Protein 1Z3X (pdb70)

Secondary structure (DSSP, 8-state):
------TTHHHHHHHHHS-HHHHHH---GGGSHHHHHHHHHHHHHHHTT-SSPPPHHHHHHHHHHHHT---HHHHHHHHHH-TT-SS----SS----HHHHHHHHTT-HHHHHHHHHHHHHHHH-HHHHHHTS--HHHHHTS-HHHHHHHHHHHHHTTTT--SHHHHHHHHHHTTT-HHHHHHHTT--BTTBPPPTTTTS--STTSPTT--S----TT-SHHHHHHHT-GGGG-

Structure (mmCIF, N/CA/C/O backbone):
data_1Z3X
#
_entry.id   1Z3X
#
_cell.length_a   58.295
_cell.length_b   40.672
_cell.length_c   62.372
_cell.angle_alpha   90.00
_cell.angle_beta   115.40
_cell.angle_gamma   90.00
#
_symmetry.space_group_name_H-M   'P 1 21 1'
#
loop_
_entity.id
_entity.type
_entity.pdbx_description
1 polymer 'putative cytidylyltransferase'
2 water water
#
loop_
_atom_site.group_PDB
_atom_site.id
_atom_site.type_symbol
_atom_site.label_atom_id
_atom_site.label_alt_id
_atom_site.label_comp_id
_atom_site.label_asym_id
_atom_site.label_entity_id
_atom_site.label_seq_id
_atom_site.pdbx_PDB_ins_code
_atom_site.Cartn_x
_atom_site.Cartn_y
_atom_site.Cartn_z
_atom_site.occupancy
_atom_site.B_iso_or_equiv
_atom_site.auth_seq_id
_atom_site.auth_comp_id
_atom_site.auth_asym_id
_atom_site.auth_atom_id
_atom_site.pdbx_PDB_model_num
ATOM 1 N N . PRO A 1 1 ? 0.520 17.993 68.888 1.00 43.92 -2 PRO A N 1
ATOM 2 C CA . PRO A 1 1 ? 1.735 18.438 68.205 1.00 43.97 -2 PRO A CA 1
ATOM 3 C C . PRO A 1 1 ? 1.785 17.989 66.748 1.00 43.97 -2 PRO A C 1
ATOM 4 O O . PRO A 1 1 ? 1.561 16.817 66.443 1.00 43.69 -2 PRO A O 1
ATOM 8 N N . GLU A 1 2 ? 2.085 18.933 65.866 1.00 44.09 -1 GLU A N 1
ATOM 9 C CA . GLU A 1 2 ? 2.025 18.717 64.427 1.00 44.24 -1 GLU A CA 1
ATOM 10 C C . GLU A 1 2 ? 3.091 17.740 63.934 1.00 44.79 -1 GLU A C 1
ATOM 11 O O . GLU A 1 2 ? 2.847 16.961 63.011 1.00 44.28 -1 GLU A O 1
ATOM 17 N N . PHE A 1 3 ? 4.270 17.791 64.547 1.00 45.57 0 PHE A N 1
ATOM 18 C CA . PHE A 1 3 ? 5.399 16.980 64.107 1.00 46.56 0 PHE A CA 1
ATOM 19 C C . PHE A 1 3 ? 6.428 16.755 65.209 1.00 47.70 0 PHE A C 1
ATOM 20 O O . PHE A 1 3 ? 6.360 17.371 66.274 1.00 47.53 0 PHE A O 1
ATOM 36 N N . VAL A 1 5 ? 9.976 17.315 66.469 1.00 51.81 2 VAL A N 1
ATOM 37 C CA . VAL A 1 5 ? 11.303 17.937 66.712 1.00 52.25 2 VAL A CA 1
ATOM 38 C C . VAL A 1 5 ? 12.338 17.975 65.566 1.00 52.66 2 VAL A C 1
ATOM 39 O O . VAL A 1 5 ? 11.993 17.913 64.387 1.00 53.02 2 VAL A O 1
ATOM 43 N N . THR A 1 6 ? 13.609 18.137 65.947 1.00 53.01 3 THR A N 1
ATOM 44 C CA . THR A 1 6 ? 14.751 17.922 65.066 1.00 52.99 3 THR A CA 1
ATOM 45 C C . THR A 1 6 ? 16.033 17.918 65.899 1.00 53.14 3 THR A C 1
ATOM 46 O O . THR A 1 6 ? 16.079 18.498 66.989 1.00 53.49 3 THR A O 1
ATOM 50 N N . PRO A 1 9 ? 18.646 22.189 65.848 1.00 39.64 6 PRO A N 1
ATOM 51 C CA . PRO A 1 9 ? 17.853 23.393 66.080 1.00 39.41 6 PRO A CA 1
ATOM 52 C C . PRO A 1 9 ? 18.123 24.478 65.039 1.00 38.98 6 PRO A C 1
ATOM 53 O O . PRO A 1 9 ? 17.325 25.415 64.894 1.00 39.08 6 PRO A O 1
ATOM 57 N N . ALA A 1 10 ? 19.242 24.356 64.325 1.00 38.20 7 ALA A N 1
ATOM 58 C CA . ALA A 1 10 ? 19.444 25.120 63.099 1.00 37.46 7 ALA A CA 1
ATOM 59 C C . ALA A 1 10 ? 18.382 24.739 62.059 1.00 37.01 7 ALA A C 1
ATOM 60 O O . ALA A 1 10 ? 18.116 25.514 61.140 1.00 37.40 7 ALA A O 1
ATOM 62 N N . LEU A 1 11 ? 17.782 23.555 62.216 1.00 36.26 8 LEU A N 1
ATOM 63 C CA . LEU A 1 11 ? 16.746 23.053 61.305 1.00 35.40 8 LEU A CA 1
ATOM 64 C C . LEU A 1 11 ? 15.312 23.184 61.838 1.00 34.80 8 LEU A C 1
ATOM 65 O O . LEU A 1 11 ? 14.363 22.734 61.187 1.00 34.68 8 LEU A O 1
ATOM 70 N N . ALA A 1 12 ? 15.143 23.800 63.006 1.00 33.78 9 ALA A N 1
ATOM 71 C CA . ALA A 1 12 ? 13.825 23.874 63.639 1.00 32.73 9 ALA A CA 1
ATOM 72 C C . ALA A 1 12 ? 12.878 24.811 62.892 1.00 31.75 9 ALA A C 1
ATOM 73 O O . ALA A 1 12 ? 11.699 24.503 62.718 1.00 31.44 9 ALA A O 1
ATOM 75 N N . ASP A 1 13 ? 13.394 25.958 62.463 1.00 30.83 10 ASP A N 1
ATOM 76 C CA . ASP A 1 13 ? 12.586 26.931 61.739 1.00 30.11 10 ASP A CA 1
ATOM 77 C C . ASP A 1 13 ? 12.296 26.400 60.332 1.00 28.79 10 ASP A C 1
ATOM 78 O O . ASP A 1 13 ? 11.204 26.601 59.808 1.00 28.01 10 ASP A O 1
ATOM 83 N N . LEU A 1 14 ? 13.269 25.704 59.751 1.00 27.78 11 LEU A N 1
ATOM 84 C CA . LEU A 1 14 ? 13.096 25.052 58.438 1.00 27.11 11 LEU A CA 1
ATOM 85 C C . LEU A 1 14 ? 11.941 24.052 58.456 1.00 25.57 11 LEU A C 1
ATOM 86 O O . LEU A 1 14 ? 11.111 24.015 57.544 1.00 24.23 11 LEU A O 1
ATOM 91 N N . GLN A 1 15 ? 11.882 23.254 59.511 1.00 24.45 12 GLN A N 1
ATOM 92 C CA . GLN A 1 15 ? 10.794 22.307 59.705 1.00 23.49 12 GLN A CA 1
ATOM 93 C C . GLN A 1 15 ? 9.425 22.985 59.821 1.00 22.65 12 GLN A C 1
ATOM 94 O O . GLN A 1 15 ? 8.482 22.580 59.162 1.00 21.87 12 GLN A O 1
ATOM 100 N N . GLU A 1 16 ? 9.312 24.027 60.650 1.00 21.76 13 GLU A N 1
ATOM 101 C CA . GLU A 1 16 ? 8.034 24.742 60.785 1.00 21.41 13 GLU A CA 1
ATOM 102 C C . GLU A 1 16 ? 7.589 25.340 59.438 1.00 19.60 13 GLU A C 1
ATOM 103 O O . GLU A 1 16 ? 6.408 25.296 59.100 1.00 19.50 13 GLU A O 1
ATOM 109 N N . GLN A 1 17 ? 8.546 25.912 58.703 1.00 19.94 14 GLN A N 1
ATOM 110 C CA . GLN A 1 17 ? 8.314 26.490 57.370 1.00 20.00 14 GLN A CA 1
ATOM 111 C C . GLN A 1 17 ? 7.844 25.418 56.377 1.00 18.26 14 GLN A C 1
ATOM 112 O O . GLN A 1 17 ? 6.909 25.625 55.611 1.00 17.67 14 GLN A O 1
ATOM 118 N N . LEU A 1 18 ? 8.488 24.260 56.414 1.00 17.96 15 LEU A N 1
ATOM 119 C CA . LEU A 1 18 ? 8.094 23.154 55.544 1.00 17.83 15 LEU A CA 1
ATOM 120 C C . LEU A 1 18 ? 6.637 22.730 55.755 1.00 16.91 15 LEU A C 1
ATOM 121 O O . LEU A 1 18 ? 5.894 22.510 54.802 1.00 16.63 15 LEU A O 1
ATOM 126 N N . TYR A 1 19 ? 6.208 22.653 57.012 1.00 17.08 16 TYR A N 1
ATOM 127 C CA . TYR A 1 19 ? 4.841 22.248 57.316 1.00 17.43 16 TYR A CA 1
ATOM 128 C C . TYR A 1 19 ? 3.805 23.367 57.116 1.00 17.29 16 TYR A C 1
ATOM 129 O O . TYR A 1 19 ? 2.728 23.149 56.552 1.00 17.42 16 TYR A O 1
ATOM 138 N N . ASN A 1 20 ? 4.132 24.568 57.598 1.00 17.79 17 ASN A N 1
ATOM 139 C CA . ASN A 1 20 ? 3.136 25.645 57.733 1.00 18.15 17 ASN A CA 1
ATOM 140 C C . ASN A 1 20 ? 3.334 26.855 56.828 1.00 18.81 17 ASN A C 1
ATOM 141 O O . ASN A 1 20 ? 2.516 27.793 56.843 1.00 19.11 17 ASN A O 1
ATOM 146 N N . GLY A 1 21 ? 4.417 26.844 56.059 1.00 18.99 18 GLY A N 1
ATOM 147 C CA . GLY A 1 21 ? 4.737 27.946 55.169 1.00 18.56 18 GLY A CA 1
ATOM 148 C C . GLY A 1 21 ? 3.819 28.031 53.981 1.00 18.28 18 GLY A C 1
ATOM 149 O O . GLY A 1 21 ? 3.065 27.098 53.676 1.00 18.47 18 GLY A O 1
ATOM 150 N N . ASN A 1 22 ? 3.873 29.168 53.291 1.00 17.17 19 ASN A N 1
ATOM 151 C CA . ASN A 1 22 ? 3.276 29.244 51.976 1.00 16.71 19 ASN A CA 1
ATOM 152 C C . ASN A 1 22 ? 4.137 28.416 51.011 1.00 16.66 19 ASN A C 1
ATOM 153 O O . ASN A 1 22 ? 5.201 27.942 51.400 1.00 16.45 19 ASN A O 1
ATOM 158 N N . GLU A 1 23 ? 3.675 28.241 49.780 1.00 16.88 20 GLU A N 1
ATOM 159 C CA . GLU A 1 23 ? 4.377 27.350 48.852 1.00 16.87 20 GLU A CA 1
ATOM 160 C C . GLU A 1 23 ? 5.823 27.763 48.661 1.00 17.16 20 GLU A C 1
ATOM 161 O O . GLU A 1 23 ? 6.709 26.938 48.665 1.00 15.73 20 GLU A O 1
ATOM 167 N N . LYS A 1 24 ? 6.064 29.058 48.501 1.00 17.55 21 LYS A N 1
ATOM 168 C CA . LYS A 1 24 ? 7.425 29.527 48.268 1.00 17.77 21 LYS A CA 1
ATOM 169 C C . LYS A 1 24 ? 8.324 29.166 49.435 1.00 16.55 21 LYS A C 1
ATOM 170 O O . LYS A 1 24 ? 9.443 28.720 49.256 1.00 15.82 21 LYS A O 1
ATOM 176 N N . SER A 1 25 ? 7.827 29.384 50.647 1.00 15.78 22 SER A N 1
ATOM 177 C CA . SER A 1 25 ? 8.588 29.061 51.842 1.00 14.78 22 SER A CA 1
ATOM 178 C C . SER A 1 25 ? 8.847 27.540 52.015 1.00 14.34 22 SER A C 1
ATOM 179 O O . SER A 1 25 ? 9.936 27.120 52.408 1.00 13.74 22 SER A O 1
ATOM 182 N N . GLN A 1 26 ? 7.840 26.729 51.704 1.00 14.12 23 GLN A N 1
ATOM 183 C CA . GLN A 1 26 ? 7.972 25.280 51.806 1.00 13.26 23 GLN A CA 1
ATOM 184 C C . GLN A 1 26 ? 9.044 24.756 50.861 1.00 12.64 23 GLN A C 1
ATOM 185 O O . GLN A 1 26 ? 9.865 23.939 51.227 1.00 12.63 23 GLN A O 1
ATOM 191 N N . LEU A 1 27 ? 9.005 25.248 49.636 1.00 12.76 24 LEU A N 1
ATOM 192 C CA . LEU A 1 27 ? 9.969 24.828 48.624 1.00 13.35 24 LEU A CA 1
ATOM 193 C C . LEU A 1 27 ? 11.406 25.216 48.961 1.00 13.51 24 LEU A C 1
ATOM 194 O O . LEU A 1 27 ? 12.340 24.437 48.773 1.00 13.61 24 LEU A O 1
ATOM 199 N N . ALA A 1 28 ? 11.578 26.424 49.485 1.00 14.38 25 ALA A N 1
ATOM 200 C CA . ALA A 1 28 ? 12.898 26.846 49.957 1.00 15.11 25 ALA A CA 1
ATOM 201 C C . ALA A 1 28 ? 13.377 25.997 51.141 1.00 14.75 25 ALA A C 1
ATOM 202 O O . ALA A 1 28 ? 14.527 25.590 51.205 1.00 15.69 25 ALA A O 1
ATOM 204 N N . ALA A 1 29 ? 12.465 25.706 52.067 1.00 15.03 26 ALA A N 1
ATOM 205 C CA . ALA A 1 29 ? 12.806 24.935 53.255 1.00 15.81 26 ALA A CA 1
ATOM 206 C C . ALA A 1 29 ? 13.253 23.518 52.919 1.00 16.13 26 ALA A C 1
ATOM 207 O O . ALA A 1 29 ? 14.248 23.048 53.408 1.00 16.09 26 ALA A O 1
ATOM 217 N N . SER A 1 31 ? 14.382 22.398 50.059 1.00 16.52 28 SER A N 1
ATOM 218 C CA . SER A 1 31 ? 15.651 22.477 49.326 1.00 17.55 28 SER A CA 1
ATOM 219 C C . SER A 1 31 ? 16.810 22.557 50.316 1.00 18.27 28 SER A C 1
ATOM 220 O O . SER A 1 31 ? 17.765 21.806 50.229 1.00 17.93 28 SER A O 1
ATOM 224 N N . THR A 1 32 ? 16.706 23.456 51.287 1.00 18.96 29 THR A N 1
ATOM 225 C CA . THR A 1 32 ? 17.768 23.566 52.285 1.00 19.60 29 THR A CA 1
ATOM 226 C C . THR A 1 32 ? 17.912 22.306 53.128 1.00 19.64 29 THR A C 1
ATOM 227 O O . THR A 1 32 ? 19.018 21.865 53.406 1.00 20.10 29 THR A O 1
ATOM 231 N N . LEU A 1 33 ? 16.799 21.724 53.552 1.00 19.12 30 LEU A N 1
ATOM 232 C CA . LEU A 1 33 ? 16.860 20.485 54.315 1.00 19.81 30 LEU A CA 1
ATOM 233 C C . LEU A 1 33 ? 17.589 19.363 53.559 1.00 20.13 30 LEU A C 1
ATOM 234 O O . LEU A 1 33 ? 18.261 18.530 54.162 1.00 20.18 30 LEU A O 1
ATOM 239 N N . SER A 1 34 ? 17.488 19.349 52.231 1.00 20.56 31 SER A N 1
ATOM 240 C CA . SER A 1 34 ? 18.162 18.318 51.450 1.00 21.13 31 SER A CA 1
ATOM 241 C C . SER A 1 34 ? 19.690 18.453 51.472 1.00 22.14 31 SER A C 1
ATOM 242 O O . SER A 1 34 ? 20.387 17.505 51.126 1.00 22.91 31 SER A O 1
ATOM 245 N N . THR A 1 35 ? 20.192 19.623 51.877 1.00 23.29 32 THR A N 1
ATOM 246 C CA . THR A 1 35 ? 21.635 19.854 52.047 1.00 24.08 32 THR A CA 1
ATOM 247 C C . THR A 1 35 ? 22.094 19.596 53.489 1.00 24.95 32 THR A C 1
ATOM 248 O O . THR A 1 35 ? 23.295 19.612 53.768 1.00 25.68 32 THR A O 1
ATOM 252 N N . ALA A 1 36 ? 21.148 19.352 54.395 1.00 25.08 33 ALA A N 1
ATOM 253 C CA . ALA A 1 36 ? 21.444 19.224 55.824 1.00 25.27 33 ALA A CA 1
ATOM 254 C C . ALA A 1 36 ? 21.639 17.782 56.294 1.00 25.65 33 ALA A C 1
ATOM 255 O O . ALA A 1 36 ? 21.392 17.478 57.462 1.00 26.87 33 ALA A O 1
ATOM 257 N N . GLY A 1 37 ? 22.065 16.897 55.396 1.00 25.82 34 GLY A N 1
ATOM 258 C CA . GLY A 1 37 ? 22.451 15.543 55.771 1.00 25.53 34 GLY A CA 1
ATOM 259 C C . GLY A 1 37 ? 21.330 14.647 56.263 1.00 25.70 34 GLY A C 1
ATOM 260 O O . GLY A 1 37 ? 20.155 14.869 55.957 1.00 25.38 34 GLY A O 1
ATOM 261 N N . THR A 1 38 ? 21.703 13.638 57.048 1.00 25.99 35 THR A N 1
ATOM 262 C CA . THR A 1 38 ? 20.778 12.603 57.492 1.00 26.10 35 THR A CA 1
ATOM 263 C C . THR A 1 38 ? 19.554 13.163 58.210 1.00 25.87 35 THR A C 1
ATOM 264 O O . THR A 1 38 ? 18.436 12.697 57.984 1.00 25.84 35 THR A O 1
ATOM 268 N N . GLU A 1 39 ? 19.759 14.148 59.080 1.00 26.10 36 GLU A N 1
ATOM 269 C CA . GLU A 1 39 ? 18.643 14.753 59.812 1.00 25.43 36 GLU A CA 1
ATOM 270 C C . GLU A 1 39 ? 17.707 15.524 58.873 1.00 24.66 36 GLU A C 1
ATOM 271 O O . GLU A 1 39 ? 16.493 15.451 59.021 1.00 24.45 36 GLU A O 1
ATOM 277 N N . GLY A 1 40 ? 18.282 16.255 57.919 1.00 23.80 37 GLY A N 1
ATOM 278 C CA . GLY A 1 40 ? 17.493 16.983 56.915 1.00 23.42 37 GLY A CA 1
ATOM 279 C C . GLY A 1 40 ? 16.576 16.064 56.118 1.00 22.84 37 GLY A C 1
ATOM 280 O O . GLY A 1 40 ? 15.379 16.339 55.966 1.00 22.14 37 GLY A O 1
ATOM 281 N N . TYR A 1 41 ? 17.125 14.952 55.629 1.00 22.33 38 TYR A N 1
ATOM 282 C CA . TYR A 1 41 ? 16.315 13.972 54.893 1.00 22.17 38 TYR A CA 1
ATOM 283 C C . TYR A 1 41 ? 15.272 13.295 55.777 1.00 21.85 38 TYR A C 1
ATOM 284 O O . TYR A 1 41 ? 14.163 13.023 55.333 1.00 21.02 38 TYR A O 1
ATOM 293 N N . HIS A 1 42 ? 15.605 13.034 57.041 1.00 21.93 39 HIS A N 1
ATOM 294 C CA . HIS A 1 42 ? 14.625 12.422 57.936 1.00 21.53 39 HIS A CA 1
ATOM 295 C C . HIS A 1 42 ? 13.402 13.321 58.117 1.00 20.70 39 HIS A C 1
ATOM 296 O O . HIS A 1 42 ? 12.268 12.843 58.149 1.00 20.32 39 HIS A O 1
ATOM 303 N N . LEU A 1 43 ? 13.656 14.619 58.251 1.00 20.26 40 LEU A N 1
ATOM 304 C CA . LEU A 1 43 ? 12.593 15.609 58.341 1.00 20.36 40 LEU A CA 1
ATOM 305 C C . LEU A 1 43 ? 11.712 15.605 57.088 1.00 19.19 40 LEU A C 1
ATOM 306 O O . LEU A 1 43 ? 10.498 15.737 57.183 1.00 18.43 40 LEU A O 1
ATOM 311 N N . LEU A 1 44 ? 12.327 15.460 55.914 1.00 18.97 41 LEU A N 1
ATOM 312 C CA . LEU A 1 44 ? 11.537 15.356 54.679 1.00 18.66 41 LEU A CA 1
ATOM 313 C C . LEU A 1 44 ? 10.685 14.086 54.621 1.00 18.01 41 LEU A C 1
ATOM 314 O O . LEU A 1 44 ? 9.553 14.112 54.149 1.00 16.34 41 LEU A O 1
ATOM 319 N N . GLN A 1 45 ? 11.228 12.962 55.088 1.00 17.85 42 GLN A N 1
ATOM 320 C CA . GLN A 1 45 ? 10.449 11.732 55.189 1.00 18.49 42 GLN A CA 1
ATOM 321 C C . GLN A 1 45 ? 9.224 11.937 56.062 1.00 17.85 42 GLN A C 1
ATOM 322 O O . GLN A 1 45 ? 8.113 11.556 55.716 1.00 17.25 42 GLN A O 1
ATOM 328 N N . GLU A 1 46 ? 9.459 12.515 57.241 1.00 17.60 43 GLU A N 1
ATOM 329 C CA . GLU A 1 46 ? 8.372 12.769 58.165 1.00 17.96 43 GLU A CA 1
ATOM 330 C C . GLU A 1 46 ? 7.332 13.690 57.545 1.00 16.96 43 GLU A C 1
ATOM 331 O O . GLU A 1 46 ? 6.131 13.497 57.738 1.00 17.23 43 GLU A O 1
ATOM 337 N N . PHE A 1 47 ? 7.791 14.700 56.800 1.00 16.42 44 PHE A N 1
ATOM 338 C CA . PHE A 1 47 ? 6.861 15.610 56.119 1.00 16.47 44 PHE A CA 1
ATOM 339 C C . PHE A 1 47 ? 5.981 14.872 55.103 1.00 15.78 44 PHE A C 1
ATOM 340 O O . PHE A 1 47 ? 4.784 15.102 55.024 1.00 14.43 44 PHE A O 1
ATOM 348 N N . LEU A 1 48 ? 6.569 13.983 54.312 1.00 16.90 45 LEU A N 1
ATOM 349 C CA . LEU A 1 48 ? 5.735 13.162 53.410 1.00 17.64 45 LEU A CA 1
ATOM 350 C C . LEU A 1 48 ? 4.651 12.385 54.142 1.00 18.29 45 LEU A C 1
ATOM 351 O O . LEU A 1 48 ? 3.516 12.299 53.692 1.00 18.70 45 LEU A O 1
ATOM 356 N N . LYS A 1 49 ? 5.000 11.789 55.278 1.00 18.18 46 LYS A N 1
ATOM 357 C CA . LYS A 1 49 ? 4.020 11.060 56.064 1.00 19.15 46 LYS A CA 1
ATOM 358 C C . LYS A 1 49 ? 2.947 12.004 56.552 1.00 18.06 46 LYS A C 1
ATOM 359 O O . LYS A 1 49 ? 1.766 11.789 56.321 1.00 17.81 46 LYS A O 1
ATOM 365 N N . ASP A 1 50 ? 3.383 13.056 57.241 1.00 17.13 47 ASP A N 1
ATOM 366 C CA . ASP A 1 50 ? 2.483 13.928 57.961 1.00 17.23 47 ASP A CA 1
ATOM 367 C C . ASP A 1 50 ? 1.578 14.747 57.039 1.00 16.57 47 ASP A C 1
ATOM 368 O O . ASP A 1 50 ? 0.403 14.924 57.335 1.00 16.76 47 ASP A O 1
ATOM 373 N N . SER A 1 51 ? 2.132 15.238 55.927 1.00 16.56 48 SER A N 1
ATOM 374 C CA . SER A 1 51 ? 1.410 16.181 55.063 1.00 17.13 48 SER A CA 1
ATOM 375 C C . SER A 1 51 ? 0.281 15.535 54.264 1.00 17.75 48 SER A C 1
ATOM 376 O O . SER A 1 51 ? -0.558 16.219 53.688 1.00 17.18 48 SER A O 1
ATOM 379 N N . ALA A 1 52 ? 0.245 14.210 54.244 1.00 19.11 49 ALA A N 1
ATOM 380 C CA . ALA A 1 52 ? -0.851 13.496 53.624 1.00 20.77 49 ALA A CA 1
ATOM 381 C C . ALA A 1 52 ? -2.207 13.844 54.245 1.00 21.81 49 ALA A C 1
ATOM 382 O O . ALA A 1 52 ? -3.229 13.715 53.587 1.00 23.35 49 ALA A O 1
ATOM 384 N N . THR A 1 53 ? -2.216 14.297 55.501 1.00 23.15 50 THR A N 1
ATOM 385 C CA . THR A 1 53 ? -3.470 14.622 56.192 1.00 23.72 50 THR A CA 1
ATOM 386 C C . THR A 1 53 ? -4.026 16.006 55.828 1.00 24.07 50 THR A C 1
ATOM 387 O O . THR A 1 53 ? -5.203 16.288 56.091 1.00 25.16 50 THR A O 1
ATOM 391 N N . PHE A 1 54 ? -3.200 16.863 55.225 1.00 23.71 51 PHE A N 1
ATOM 392 C CA . PHE A 1 54 ? -3.609 18.240 54.943 1.00 23.55 51 PHE A CA 1
ATOM 393 C C . PHE A 1 54 ? -4.833 18.290 54.034 1.00 24.09 51 PHE A C 1
ATOM 394 O O . PHE A 1 54 ? -4.893 17.579 53.029 1.00 23.46 51 PHE A O 1
ATOM 402 N N . SER A 1 55 ? -5.795 19.143 54.393 1.00 24.68 52 SER A N 1
ATOM 403 C CA . SER A 1 55 ? -7.017 19.374 53.619 1.00 25.65 52 SER A CA 1
ATOM 404 C C . SER A 1 55 ? -7.325 20.870 53.652 1.00 26.03 52 SER A C 1
ATOM 405 O O . SER A 1 55 ? -7.154 21.490 54.703 1.00 26.82 52 SER A O 1
ATOM 408 N N . PRO A 1 56 ? -7.778 21.478 52.554 1.00 26.18 53 PRO A N 1
ATOM 409 C CA . PRO A 1 56 ? -7.923 20.858 51.232 1.00 26.11 53 PRO A CA 1
ATOM 410 C C . PRO A 1 56 ? -6.576 20.555 50.567 1.00 26.03 53 PRO A C 1
ATOM 411 O O . PRO A 1 56 ? -5.532 20.923 51.111 1.00 25.62 53 PRO A O 1
ATOM 415 N N . PRO A 1 57 ? -6.599 19.878 49.411 1.00 25.66 54 PRO A N 1
ATOM 416 C CA . PRO A 1 57 ? -5.367 19.457 48.743 1.00 25.14 54 PRO A CA 1
ATOM 417 C C . PRO A 1 57 ? -4.417 20.623 48.460 1.00 24.51 54 PRO A C 1
ATOM 418 O O . PRO A 1 57 ? -4.798 21.550 47.741 1.00 25.67 54 PRO A O 1
ATOM 422 N N . PRO A 1 58 ? -3.205 20.578 49.017 1.00 23.69 55 PRO A N 1
ATOM 423 C CA . PRO A 1 58 ? -2.142 21.509 48.621 1.00 22.81 55 PRO A CA 1
ATOM 424 C C . PRO A 1 58 ? -1.670 21.243 47.204 1.00 20.75 55 PRO A C 1
ATOM 425 O O . PRO A 1 58 ? -1.949 20.181 46.637 1.00 20.75 55 PRO A O 1
ATOM 429 N N . ALA A 1 59 ? -0.938 22.196 46.645 1.00 18.00 56 ALA A N 1
ATOM 430 C CA . ALA A 1 59 ? -0.429 22.040 45.293 1.00 15.86 56 ALA A CA 1
ATOM 431 C C . ALA A 1 59 ? 0.384 20.754 45.229 1.00 14.86 56 ALA A C 1
ATOM 432 O O . ALA A 1 59 ? 1.209 20.493 46.117 1.00 14.12 56 ALA A O 1
ATOM 434 N N . PRO A 1 60 ? 0.166 19.940 44.187 1.00 13.56 57 PRO A N 1
ATOM 435 C CA . PRO A 1 60 ? 0.806 18.616 44.115 1.00 13.19 57 PRO A CA 1
ATOM 436 C C . PRO A 1 60 ? 2.337 18.621 44.081 1.00 11.74 57 PRO A C 1
ATOM 437 O O . PRO A 1 60 ? 2.957 17.611 44.444 1.00 11.57 57 PRO A O 1
ATOM 441 N N . TRP A 1 61 ? 2.945 19.732 43.658 1.00 11.26 58 TRP A N 1
ATOM 442 C CA . TRP A 1 61 ? 4.404 19.822 43.618 1.00 10.39 58 TRP A CA 1
ATOM 443 C C . TRP A 1 61 ? 5.088 20.049 44.969 1.00 9.67 58 TRP A C 1
ATOM 444 O O . TRP A 1 61 ? 6.308 19.992 45.041 1.00 9.33 58 TRP A O 1
ATOM 455 N N . ILE A 1 62 ? 4.314 20.309 46.029 1.00 10.10 59 ILE A N 1
ATOM 456 C CA . ILE A 1 62 ? 4.897 20.383 47.363 1.00 10.28 59 ILE A CA 1
ATOM 457 C C . ILE A 1 62 ? 5.322 18.970 47.798 1.00 10.24 59 ILE A C 1
ATOM 458 O O . ILE A 1 62 ? 6.502 18.725 48.049 1.00 10.83 59 ILE A O 1
ATOM 463 N N . ARG A 1 63 ? 4.385 18.023 47.837 1.00 10.40 60 ARG A N 1
ATOM 464 C CA . ARG A 1 63 ? 4.777 16.631 48.074 1.00 10.42 60 ARG A CA 1
ATOM 465 C C . ARG A 1 63 ? 5.616 16.045 46.920 1.00 9.45 60 ARG A C 1
ATOM 466 O O . ARG A 1 63 ? 6.514 15.237 47.138 1.00 9.71 60 ARG A O 1
ATOM 474 N N . GLY A 1 64 ? 5.334 16.470 45.688 1.00 9.86 61 GLY A N 1
ATOM 475 C CA . GLY A 1 64 ? 6.102 16.012 44.538 1.00 9.75 61 GLY A CA 1
ATOM 476 C C . GLY A 1 64 ? 7.577 16.351 44.643 1.00 9.08 61 GLY A C 1
ATOM 477 O O . GLY A 1 64 ? 8.445 15.494 44.438 1.00 8.76 61 GLY A O 1
ATOM 478 N N . GLN A 1 65 ? 7.881 17.606 44.958 1.00 9.00 62 GLN A N 1
ATOM 479 C CA . GLN A 1 65 ? 9.268 18.013 45.093 1.00 8.87 62 GLN A CA 1
ATOM 480 C C . GLN A 1 65 ? 9.920 17.415 46.334 1.00 8.69 62 GLN A C 1
ATOM 481 O O . GLN A 1 65 ? 11.095 17.136 46.334 1.00 8.73 62 GLN A O 1
ATOM 487 N N . ALA A 1 66 ? 9.165 17.219 47.401 1.00 9.11 63 ALA A N 1
ATO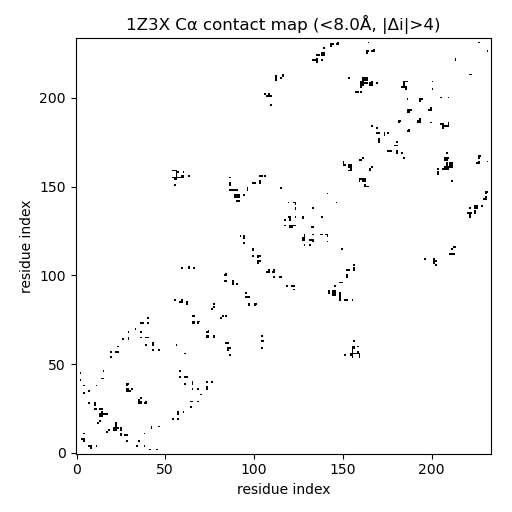M 488 C CA . ALA A 1 66 ? 9.740 16.584 48.593 1.00 9.35 63 ALA A CA 1
ATOM 489 C C . ALA A 1 66 ? 10.132 15.147 48.269 1.00 9.46 63 ALA A C 1
ATOM 490 O O . ALA A 1 66 ? 11.214 14.685 48.622 1.00 9.84 63 ALA A O 1
ATOM 492 N N . TYR A 1 67 ? 9.240 14.460 47.569 1.00 9.88 64 TYR A N 1
ATOM 493 C CA . TYR A 1 67 ? 9.522 13.120 47.089 1.00 9.57 64 TYR A CA 1
ATOM 494 C C . TYR A 1 67 ? 10.750 13.093 46.172 1.00 9.70 64 TYR A C 1
ATOM 495 O O . TYR A 1 67 ? 11.593 12.203 46.274 1.00 10.07 64 TYR A O 1
ATOM 504 N N . ARG A 1 68 ? 10.833 14.067 45.266 1.00 9.50 65 ARG A N 1
ATO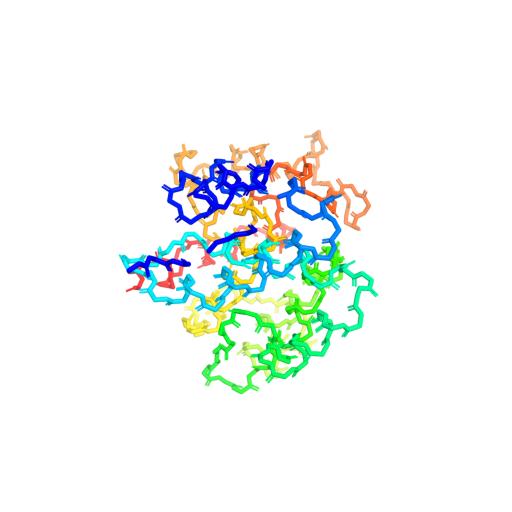M 505 C CA . ARG A 1 68 ? 11.980 14.159 44.383 1.00 9.44 65 ARG A CA 1
ATOM 506 C C . ARG A 1 68 ? 13.287 14.281 45.166 1.00 9.80 65 ARG A C 1
ATOM 507 O O . ARG A 1 68 ? 14.283 13.618 44.845 1.00 9.69 65 ARG A O 1
ATOM 515 N N . LEU A 1 69 ? 13.296 15.154 46.162 1.00 10.17 66 LEU A N 1
ATOM 516 C CA . LEU A 1 69 ? 14.522 15.354 46.943 1.00 10.10 66 LEU A CA 1
ATOM 517 C C . LEU A 1 69 ? 14.928 14.066 47.649 1.00 10.40 66 LEU A C 1
ATOM 518 O O . LEU A 1 69 ? 16.100 13.698 47.674 1.00 10.76 66 LEU A O 1
ATOM 523 N N . LEU A 1 70 ? 13.951 13.369 48.212 1.00 10.56 67 LEU A N 1
ATOM 524 C CA . LEU A 1 70 ? 14.217 12.060 48.820 1.00 11.00 67 LEU A CA 1
ATOM 525 C C . LEU A 1 70 ? 14.686 11.027 47.800 1.00 10.97 67 LEU A C 1
ATOM 526 O O . LEU A 1 70 ? 15.622 10.281 48.033 1.00 11.07 67 LEU A O 1
ATOM 531 N N . PHE A 1 71 ? 14.017 11.006 46.653 1.00 11.19 68 PHE A N 1
ATOM 532 C CA . PHE A 1 71 ? 14.369 10.124 45.554 1.00 11.51 68 PHE A CA 1
ATOM 533 C C . PHE A 1 71 ? 15.830 10.293 45.142 1.00 11.61 68 PHE A C 1
ATOM 534 O O . PHE A 1 71 ? 16.485 9.312 44.807 1.00 12.02 68 PHE A O 1
ATOM 542 N N . HIS A 1 72 ? 16.326 11.524 45.179 1.00 11.53 69 HIS A N 1
ATOM 543 C CA . HIS A 1 72 ? 17.709 11.831 44.800 1.00 13.89 69 HIS A CA 1
ATOM 544 C C . HIS A 1 72 ? 18.729 11.678 45.944 1.00 14.84 69 HIS A C 1
ATOM 545 O O . HIS A 1 72 ? 19.930 11.877 45.731 1.00 15.32 69 HIS A O 1
ATOM 552 N N . SER A 1 73 ? 18.272 11.290 47.131 1.00 16.30 70 SER A N 1
ATOM 553 C CA . SER A 1 73 ? 19.168 11.133 48.288 1.00 17.73 70 SER A CA 1
ATOM 554 C C . SER A 1 73 ? 20.063 9.907 48.142 1.00 18.46 70 SER A C 1
ATOM 555 O O . SER A 1 73 ? 19.589 8.873 47.711 1.00 17.87 70 SER A O 1
ATOM 558 N N . PRO A 1 74 ? 21.331 10.001 48.553 1.00 20.49 71 PRO A N 1
ATOM 559 C CA . PRO A 1 74 ? 22.211 8.829 48.559 1.00 21.34 71 PRO A CA 1
ATOM 560 C C . PRO A 1 74 ? 22.025 7.891 49.758 1.00 22.46 71 PRO A C 1
ATOM 561 O O . PRO A 1 74 ? 22.635 6.814 49.789 1.00 23.96 71 PRO A O 1
ATOM 565 N N . GLU A 1 75 ? 21.170 8.277 50.708 1.00 23.11 72 GLU A N 1
ATOM 566 C CA . GLU A 1 75 ? 21.024 7.547 51.973 1.00 23.04 72 GLU A CA 1
ATOM 567 C C . GLU A 1 75 ? 20.253 6.249 51.766 1.00 23.00 72 GLU A C 1
ATOM 568 O O . GLU A 1 75 ? 19.141 6.256 51.236 1.00 22.58 72 GLU A O 1
ATOM 574 N N . ALA A 1 76 ? 20.816 5.131 52.214 1.00 22.59 73 ALA A N 1
ATOM 575 C CA . ALA A 1 76 ? 20.135 3.848 52.083 1.00 22.03 73 ALA A CA 1
ATOM 576 C C . ALA A 1 76 ? 18.827 3.814 52.872 1.00 21.59 73 ALA A C 1
ATOM 577 O O . ALA A 1 76 ? 17.863 3.200 52.437 1.00 21.47 73 ALA A O 1
ATOM 579 N N . SER A 1 77 ? 18.799 4.474 54.030 1.00 20.73 74 SER A N 1
ATOM 580 C CA . SER A 1 77 ? 17.586 4.535 54.841 1.00 20.49 74 SER A CA 1
ATOM 581 C C . SER A 1 77 ? 16.448 5.223 54.088 1.00 19.81 74 SER A C 1
ATOM 582 O O . SER A 1 77 ? 15.291 4.813 54.186 1.00 19.67 74 SER A O 1
ATOM 585 N N . VAL A 1 78 ? 16.783 6.266 53.332 1.00 19.34 75 VAL A N 1
ATOM 586 C CA . VAL A 1 78 ? 15.773 6.996 52.577 1.00 18.66 75 VAL A CA 1
ATOM 587 C C . VAL A 1 78 ? 15.236 6.134 51.446 1.00 17.85 75 VAL A C 1
ATOM 588 O O . VAL A 1 78 ? 14.029 6.054 51.242 1.00 16.60 75 VAL A O 1
ATOM 592 N N . GLN A 1 79 ? 16.129 5.464 50.722 1.00 17.56 76 GLN A N 1
ATOM 593 C CA . GLN A 1 79 ? 15.679 4.618 49.620 1.00 17.90 76 GLN A CA 1
ATOM 594 C C . GLN A 1 79 ? 14.807 3.459 50.100 1.00 17.30 76 GLN A C 1
ATOM 595 O O . GLN A 1 79 ? 13.826 3.118 49.457 1.00 17.18 76 GLN A O 1
ATOM 601 N N . ALA A 1 80 ? 15.150 2.875 51.250 1.00 17.71 77 ALA A N 1
ATOM 602 C CA . ALA A 1 80 ? 14.306 1.860 51.883 1.00 17.70 77 ALA A CA 1
ATOM 603 C C . ALA A 1 80 ? 12.921 2.398 52.245 1.00 17.41 77 ALA A C 1
ATOM 604 O O . ALA A 1 80 ? 11.900 1.767 51.951 1.00 17.32 77 ALA A O 1
ATOM 606 N N . PHE A 1 81 ? 12.884 3.581 52.853 1.00 17.23 78 PHE A N 1
ATOM 607 C CA . PHE A 1 81 ? 11.612 4.251 53.154 1.00 16.91 78 PHE A CA 1
ATOM 608 C C . PHE A 1 81 ? 10.758 4.397 51.902 1.00 16.36 78 PHE A C 1
ATOM 609 O O . PHE A 1 81 ? 9.587 4.081 51.907 1.00 15.24 78 PHE A O 1
ATOM 617 N N . LEU A 1 82 ? 11.365 4.871 50.817 1.00 15.66 79 LEU A N 1
ATOM 618 C CA . LEU A 1 82 ? 10.629 5.102 49.585 1.00 15.63 79 LEU A CA 1
ATOM 619 C C . LEU A 1 82 ? 10.158 3.798 48.962 1.00 16.69 79 LEU A C 1
ATOM 620 O O . LEU A 1 82 ? 9.061 3.726 48.430 1.00 15.64 7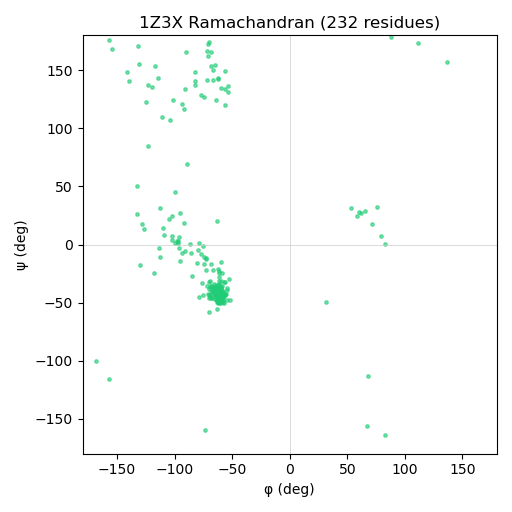9 LEU A O 1
ATOM 625 N N . GLN A 1 83 ? 11.000 2.771 49.043 1.00 18.74 80 GLN A N 1
ATOM 626 C CA . GLN A 1 83 ? 10.635 1.449 48.563 1.00 20.03 80 GLN A CA 1
ATOM 627 C C . GLN A 1 83 ? 9.472 0.879 49.375 1.00 19.97 80 GLN A C 1
ATOM 628 O O . GLN A 1 83 ? 8.583 0.244 48.820 1.00 20.59 80 GLN A O 1
ATOM 634 N N . GLN A 1 84 ? 9.485 1.113 50.683 1.00 20.04 81 GLN A N 1
ATOM 635 C CA . GLN A 1 84 ? 8.473 0.543 51.581 1.00 20.34 81 GLN A CA 1
ATOM 636 C C . GLN A 1 84 ? 7.122 1.245 51.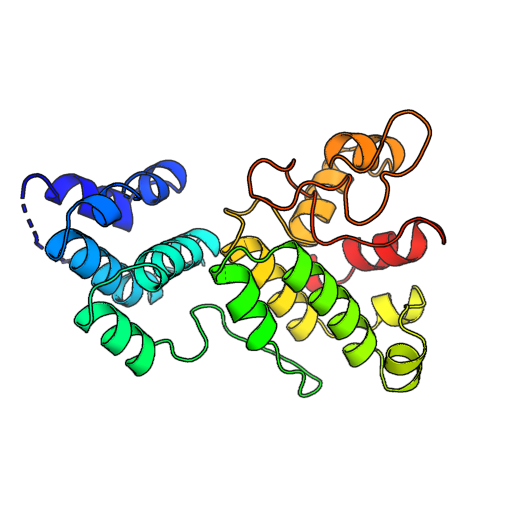499 1.00 20.00 81 GLN A C 1
ATOM 637 O O . GLN A 1 84 ? 6.071 0.609 51.656 1.00 21.04 81 GLN A O 1
ATOM 643 N N . HIS A 1 85 ? 7.132 2.554 51.254 1.00 18.84 82 HIS A N 1
ATOM 644 C CA . HIS A 1 85 ? 5.902 3.349 51.328 1.00 18.59 82 HIS A CA 1
ATOM 645 C C . HIS A 1 85 ? 5.473 4.008 50.017 1.00 17.86 82 HIS A C 1
ATOM 646 O O . HIS A 1 85 ? 4.292 4.287 49.832 1.00 17.02 82 HIS A O 1
ATOM 653 N N . TYR A 1 86 ? 6.422 4.250 49.110 1.00 17.55 83 TYR A N 1
ATOM 654 C CA . TYR A 1 86 ? 6.117 4.944 47.857 1.00 17.43 83 TYR A CA 1
ATOM 655 C C . TYR A 1 86 ? 6.725 4.228 46.645 1.00 17.81 83 TYR A C 1
ATOM 656 O O . TYR A 1 86 ? 7.388 4.867 45.827 1.00 17.73 83 TYR A O 1
ATOM 665 N N . PRO A 1 87 ? 6.504 2.921 46.512 1.00 18.62 84 PRO A N 1
ATOM 666 C CA . PRO A 1 87 ? 7.125 2.162 45.413 1.00 19.13 84 PRO A CA 1
ATOM 667 C C . PRO A 1 87 ? 6.702 2.639 44.023 1.00 19.59 84 PRO A C 1
ATOM 668 O O . PRO A 1 87 ? 7.468 2.489 43.067 1.00 20.59 84 PRO A O 1
ATOM 672 N N . GLN A 1 88 ? 5.501 3.205 43.903 1.00 19.54 85 GLN A N 1
ATOM 673 C CA . GLN A 1 88 ? 5.052 3.773 42.633 1.00 19.54 85 GLN A CA 1
ATOM 674 C C . GLN A 1 88 ? 4.911 5.290 42.726 1.00 18.26 85 GLN A C 1
ATOM 675 O O . GLN A 1 88 ? 4.058 5.884 42.063 1.00 18.63 85 GLN A O 1
ATOM 681 N N . GLY A 1 89 ? 5.744 5.910 43.549 1.00 16.61 86 GLY A N 1
ATOM 682 C CA . GLY A 1 89 ? 5.737 7.360 43.692 1.00 16.73 86 GLY A CA 1
ATOM 683 C C . GLY A 1 89 ? 4.677 7.872 44.644 1.00 15.77 86 GLY A C 1
ATOM 684 O O . GLY A 1 89 ? 4.119 7.104 45.449 1.00 16.11 86 GLY A O 1
ATOM 685 N N . VAL A 1 90 ? 4.414 9.173 44.557 1.00 14.32 87 VAL A N 1
ATOM 686 C CA . VAL A 1 90 ? 3.598 9.893 45.526 1.00 13.96 87 VAL A CA 1
ATOM 687 C C . VAL A 1 90 ? 2.260 10.388 44.948 1.00 13.54 87 VAL A C 1
ATOM 688 O O . VAL A 1 90 ? 1.387 10.850 45.693 1.00 14.45 87 VAL A O 1
ATOM 695 N N . ILE A 1 91 ? 2.103 10.308 43.626 1.00 13.63 88 ILE A N 1
ATOM 696 C CA . ILE A 1 91 ? 0.889 10.777 42.977 1.00 13.83 88 ILE A CA 1
ATOM 697 C C . ILE A 1 91 ? 0.021 9.564 42.648 1.00 13.96 88 ILE A C 1
ATOM 698 O O . ILE A 1 91 ? 0.481 8.633 42.007 1.00 13.81 88 ILE A O 1
ATOM 703 N N . PRO A 1 92 ? -1.222 9.542 43.108 1.00 14.96 89 PRO A N 1
ATOM 704 C CA . PRO A 1 92 ? -2.130 8.466 42.743 1.00 15.06 89 PRO A CA 1
ATOM 705 C C . PRO A 1 92 ? -2.250 8.252 41.235 1.00 14.56 89 PRO A C 1
ATOM 706 O O . PRO A 1 92 ? -2.448 9.206 40.478 1.00 14.68 89 PRO A O 1
ATOM 710 N N . LEU A 1 93 ? -2.129 7.003 40.806 1.00 13.87 90 LEU A N 1
ATOM 711 C CA . LEU A 1 93 ? -2.189 6.676 39.396 1.00 13.94 90 LEU A CA 1
ATOM 712 C C . LEU A 1 93 ? -3.551 6.055 39.106 1.00 15.17 90 LEU A C 1
ATOM 713 O O . LEU A 1 93 ? -3.833 4.923 39.503 1.00 17.23 90 LEU A O 1
ATOM 718 N N . ARG A 1 94 ? -4.404 6.811 38.428 1.00 15.32 91 ARG A N 1
ATOM 719 C CA . ARG A 1 94 ? -5.777 6.393 38.178 1.00 15.62 91 ARG A CA 1
ATOM 720 C C . ARG A 1 94 ? -6.052 6.291 36.680 1.00 15.21 91 ARG A C 1
ATOM 721 O O . ARG A 1 94 ? -5.665 7.175 35.911 1.00 14.15 91 ARG A O 1
ATOM 729 N N . SER A 1 95 ? -6.722 5.207 36.272 1.00 14.70 92 SER A N 1
ATOM 730 C CA . SER A 1 95 ? -7.126 5.015 34.881 1.00 15.13 92 SER A CA 1
ATOM 731 C C . SER A 1 95 ? -8.501 4.383 34.806 1.00 15.34 92 SER A C 1
ATOM 732 O O . SER A 1 95 ? -8.859 3.583 35.654 1.00 17.14 92 SER A O 1
ATOM 735 N N . ASP A 1 96 ? -9.242 4.729 33.765 1.00 15.59 93 ASP A N 1
ATOM 736 C CA . ASP A 1 96 ? -10.497 4.038 33.439 1.00 15.76 93 ASP A CA 1
ATOM 737 C C . ASP A 1 96 ? -10.282 2.967 32.389 1.00 16.32 93 ASP A C 1
ATOM 738 O O . ASP A 1 96 ? -11.231 2.289 32.023 1.00 16.55 93 ASP A O 1
ATOM 743 N N . ARG A 1 97 ? -9.071 2.828 31.873 1.00 15.84 94 ARG A N 1
ATOM 744 C CA . ARG A 1 97 ? -8.822 1.913 30.766 1.00 16.42 94 ARG A CA 1
ATOM 745 C C . ARG A 1 97 ? -7.594 1.034 30.988 1.00 16.07 94 ARG A C 1
ATOM 746 O O . ARG A 1 97 ? -6.986 0.584 30.032 1.00 16.83 94 ARG A O 1
ATOM 754 N N . GLY A 1 98 ? -7.253 0.801 32.252 1.00 16.84 95 GLY A N 1
ATOM 755 C CA . GLY A 1 98 ? -6.136 -0.067 32.597 1.00 16.88 95 GLY A CA 1
ATOM 756 C C . GLY A 1 98 ? -4.789 0.411 32.083 1.00 17.05 95 GLY A C 1
ATOM 757 O O . GLY A 1 98 ? -3.886 -0.398 31.842 1.00 17.98 95 GLY A O 1
ATOM 758 N N . VAL A 1 99 ? -4.639 1.727 31.897 1.00 16.37 96 VAL A N 1
ATOM 759 C CA . VAL A 1 99 ? -3.382 2.288 31.409 1.00 16.15 96 VAL A CA 1
ATOM 760 C C . VAL A 1 99 ? -2.397 2.443 32.581 1.00 15.41 96 VAL A C 1
ATOM 761 O O . VAL A 1 99 ? -2.783 2.853 33.671 1.00 15.89 96 VAL A O 1
ATOM 765 N N . ASP A 1 100 ? -1.142 2.078 32.322 1.00 15.53 97 ASP A N 1
ATOM 766 C CA . ASP A 1 100 ? -0.047 2.139 33.290 1.00 15.37 97 ASP A CA 1
ATOM 767 C C . ASP A 1 100 ? 0.714 3.471 33.146 1.00 13.84 97 ASP A C 1
ATOM 768 O O . ASP A 1 100 ? 1.239 3.795 32.068 1.00 13.97 97 ASP A O 1
ATOM 773 N N . TYR A 1 101 ? 0.744 4.239 34.236 1.00 13.02 98 TYR A N 1
ATOM 774 C CA . TYR A 1 101 ? 1.466 5.514 34.286 1.00 12.81 98 TYR A CA 1
ATOM 775 C C . TYR A 1 101 ? 2.715 5.469 35.160 1.00 12.98 98 TYR A C 1
ATOM 776 O O . TYR A 1 101 ? 3.318 6.504 35.400 1.00 12.07 98 TYR A O 1
ATOM 785 N N . GLN A 1 102 ? 3.103 4.285 35.636 1.00 13.57 99 GLN A N 1
ATOM 786 C CA . GLN A 1 102 ? 4.278 4.174 36.516 1.00 14.83 99 GLN A CA 1
ATOM 787 C C . GLN A 1 102 ? 5.542 4.680 35.854 1.00 13.48 99 GLN A C 1
ATOM 788 O O . GLN A 1 102 ? 6.353 5.339 36.489 1.00 13.41 99 GLN A O 1
ATOM 794 N N . GLU A 1 103 ? 5.745 4.366 34.581 1.00 12.77 100 GLU A N 1
ATOM 795 C CA . GLU A 1 103 ? 6.971 4.801 33.918 1.00 12.44 100 GLU A CA 1
ATOM 796 C C . GLU A 1 103 ? 6.984 6.314 33.704 1.00 11.23 100 GLU A C 1
ATOM 797 O O . GLU A 1 103 ? 8.012 6.972 33.859 1.00 10.87 100 GLU A O 1
ATOM 803 N N . LEU A 1 104 ? 5.828 6.884 33.376 1.00 10.53 101 LEU A N 1
ATOM 804 C CA . LEU A 1 104 ? 5.715 8.325 33.239 1.00 10.70 101 LEU A CA 1
ATOM 805 C C . LEU A 1 104 ? 6.095 8.996 34.563 1.00 9.68 101 LEU A C 1
ATOM 806 O O . LEU A 1 104 ? 6.837 9.975 34.581 1.00 9.52 101 LEU A O 1
ATOM 811 N N . ALA A 1 105 ? 5.583 8.469 35.668 1.00 9.65 102 ALA A N 1
ATOM 812 C CA . ALA A 1 105 ? 5.924 9.006 36.983 1.00 9.98 102 ALA A CA 1
ATOM 813 C C . ALA A 1 105 ? 7.429 8.931 37.256 1.00 10.61 102 ALA A C 1
ATOM 814 O O . ALA A 1 105 ? 8.008 9.866 37.795 1.00 9.81 102 ALA A O 1
ATOM 816 N N . LYS A 1 106 ? 8.045 7.818 36.892 1.00 11.14 103 LYS A N 1
ATOM 817 C CA . LYS A 1 106 ? 9.486 7.627 37.105 1.00 12.24 103 LYS A CA 1
ATOM 818 C C . LYS A 1 106 ? 10.299 8.603 36.275 1.00 11.07 103 LYS A C 1
ATOM 819 O O . LYS A 1 106 ? 11.249 9.216 36.764 1.00 11.50 103 LYS A O 1
ATOM 825 N N . LEU A 1 107 ? 9.959 8.734 34.996 1.00 10.51 104 LEU A N 1
ATOM 826 C CA . LEU A 1 107 ? 10.659 9.688 34.129 1.00 10.61 104 LEU A CA 1
ATOM 827 C C . LEU A 1 107 ? 10.551 11.119 34.659 1.00 10.49 104 LEU A C 1
ATOM 828 O O . LEU A 1 107 ? 11.512 11.876 34.640 1.00 9.78 104 LEU A O 1
ATOM 833 N N . LEU A 1 108 ? 9.365 11.477 35.141 1.00 9.37 105 LEU A N 1
ATOM 834 C CA . LEU A 1 108 ? 9.142 12.832 35.583 1.00 9.38 105 LEU A CA 1
ATOM 835 C C . LEU A 1 108 ? 9.905 13.146 36.852 1.00 9.32 105 LEU A C 1
ATOM 836 O O . LEU A 1 108 ? 10.538 14.179 36.924 1.00 8.97 105 LEU A O 1
ATOM 841 N N . VAL A 1 109 ? 9.865 12.272 37.855 1.00 9.95 106 VAL A N 1
ATOM 842 C CA . VAL A 1 109 ? 10.612 12.592 39.082 1.00 10.41 106 VAL A CA 1
ATOM 843 C C . VAL A 1 109 ? 12.099 12.722 38.790 1.00 10.53 106 VAL A C 1
ATOM 844 O O . VAL A 1 109 ? 12.787 13.551 39.380 1.00 10.69 106 VAL A O 1
ATOM 848 N N . ALA A 1 110 ? 12.584 11.927 37.837 1.00 10.74 107 ALA A N 1
ATOM 849 C CA . ALA A 1 110 ? 13.993 11.955 37.451 1.00 10.80 107 ALA A CA 1
ATOM 850 C C . ALA A 1 110 ? 14.353 13.126 36.523 1.00 11.55 107 ALA A C 1
ATOM 851 O O . ALA A 1 110 ? 15.501 13.266 36.120 1.00 12.68 107 ALA A O 1
ATOM 853 N N . GLU A 1 111 ? 13.383 13.978 36.203 1.00 11.42 108 GLU A N 1
ATOM 854 C CA . GLU A 1 111 ? 13.573 15.151 35.345 1.00 12.18 108 GLU A CA 1
ATOM 855 C C . GLU A 1 111 ? 13.940 14.824 33.895 1.00 11.92 108 GLU A C 1
ATOM 856 O O . GLU A 1 111 ? 14.567 15.632 33.209 1.00 12.46 108 GLU A O 1
ATOM 864 N N . LYS A 1 112 ? 13.491 13.666 33.429 1.00 11.68 109 LYS A N 1
ATOM 865 C CA . LYS A 1 112 ? 13.682 13.232 32.049 1.00 12.17 109 LYS A CA 1
ATOM 866 C C . LYS A 1 112 ? 12.505 13.741 31.227 1.00 11.99 109 LYS A C 1
ATOM 867 O O . LYS A 1 112 ? 11.667 12.972 30.753 1.00 12.38 109 LYS A O 1
ATOM 873 N N . PHE A 1 113 ? 12.474 15.055 31.058 1.00 12.33 110 PHE A N 1
ATOM 874 C CA . PHE A 1 113 ? 11.277 15.704 30.520 1.00 12.20 110 PHE A CA 1
ATOM 875 C C . PHE A 1 113 ? 11.042 15.384 29.051 1.00 12.48 110 PHE A C 1
ATOM 876 O O . PHE A 1 113 ? 9.901 15.223 28.629 1.00 11.99 110 PHE A O 1
ATOM 884 N N . GLU A 1 114 ? 12.111 15.280 28.262 1.00 12.87 111 GLU A N 1
ATOM 885 C CA . GLU A 1 114 ? 11.930 14.899 26.849 1.00 12.95 111 GLU A CA 1
ATOM 886 C C . GLU A 1 114 ? 11.323 13.498 26.711 1.00 12.75 111 GLU A C 1
ATOM 887 O O . GLU A 1 114 ? 10.366 13.297 25.964 1.00 12.93 111 GLU A O 1
ATOM 893 N N . ALA A 1 115 ? 11.872 12.530 27.436 1.00 12.45 112 ALA A N 1
ATOM 894 C CA . ALA A 1 115 ? 11.350 11.179 27.440 1.00 12.11 112 ALA A CA 1
ATOM 895 C C . ALA A 1 115 ? 9.926 11.128 27.992 1.00 12.17 112 ALA A C 1
ATOM 896 O O . ALA A 1 115 ? 9.072 10.393 27.498 1.00 12.01 112 ALA A O 1
ATOM 898 N N . ALA A 1 116 ? 9.665 11.919 29.027 1.00 11.21 113 ALA A N 1
ATOM 899 C CA . ALA A 1 116 ? 8.321 11.946 29.626 1.00 11.63 113 ALA A CA 1
ATOM 900 C C . ALA A 1 116 ? 7.305 12.520 28.652 1.00 11.45 113 ALA A C 1
ATOM 901 O O . ALA A 1 116 ? 6.176 12.034 28.567 1.00 10.57 113 ALA A O 1
ATOM 903 N N . ASP A 1 117 ? 7.709 13.552 27.926 1.00 12.14 114 ASP A N 1
ATOM 904 C CA . ASP A 1 117 ? 6.828 14.136 26.904 1.00 12.33 114 ASP A CA 1
ATOM 905 C C . ASP A 1 117 ? 6.548 13.134 25.777 1.00 12.62 114 ASP A C 1
ATOM 906 O O . ASP A 1 117 ? 5.418 13.044 25.291 1.00 13.19 114 ASP A O 1
ATOM 911 N N . ARG A 1 118 ? 7.566 12.378 25.365 1.00 12.99 115 ARG A N 1
ATOM 912 C CA . ARG A 1 118 ? 7.374 11.343 24.334 1.00 13.95 115 ARG A CA 1
ATOM 913 C C . ARG A 1 118 ? 6.342 10.334 24.799 1.00 13.38 115 ARG A C 1
ATOM 914 O O . ARG A 1 118 ? 5.417 9.974 24.062 1.00 14.56 115 ARG A O 1
ATOM 922 N N . LEU A 1 119 ? 6.484 9.884 26.038 1.00 12.89 116 LEU A N 1
ATOM 923 C CA . LEU A 1 119 ? 5.597 8.875 26.598 1.00 12.49 116 LEU A CA 1
ATOM 924 C C . LEU A 1 119 ? 4.178 9.402 26.798 1.00 12.58 116 LEU A C 1
ATOM 925 O O . LEU A 1 119 ? 3.214 8.663 26.629 1.00 12.24 116 LEU A O 1
ATOM 930 N N . THR A 1 120 ? 4.064 10.674 27.174 1.00 11.81 117 THR A N 1
ATOM 931 C CA . THR A 1 120 ? 2.760 11.309 27.343 1.00 12.41 117 THR A CA 1
ATOM 932 C C . THR A 1 120 ? 1.976 11.284 26.035 1.00 12.82 117 THR A C 1
ATOM 933 O O . THR A 1 120 ? 0.807 10.889 26.038 1.00 12.58 117 THR A O 1
ATOM 937 N N . THR A 1 121 ? 2.630 11.665 24.938 1.00 14.52 118 THR A N 1
ATOM 938 C CA . THR A 1 121 ? 2.007 11.602 23.614 1.00 15.20 118 THR A CA 1
ATOM 939 C C . THR A 1 121 ? 1.570 10.177 23.299 1.00 15.96 118 THR A C 1
ATOM 940 O O . THR A 1 121 ? 0.468 9.963 22.793 1.00 15.85 118 THR A O 1
ATOM 944 N N . GLN A 1 122 ? 2.421 9.196 23.587 1.00 16.03 119 GLN A N 1
ATOM 945 C CA . GLN A 1 122 ? 2.076 7.783 23.352 1.00 16.56 119 GLN A CA 1
ATOM 946 C C . GLN A 1 122 ? 0.892 7.314 24.193 1.00 15.90 119 GLN A C 1
ATOM 947 O O . GLN A 1 122 ? 0.028 6.562 23.731 1.00 16.13 119 GLN A O 1
ATOM 953 N N . LYS A 1 123 ? 0.834 7.767 25.437 1.00 14.77 120 LYS A N 1
ATOM 954 C CA . LYS A 1 123 ? -0.240 7.377 26.336 1.00 14.45 120 LYS A CA 1
ATOM 955 C C . LYS A 1 123 ? -1.606 7.909 25.903 1.00 14.08 120 LYS A C 1
ATOM 956 O O . LYS A 1 123 ? -2.619 7.222 26.065 1.00 14.78 120 LYS A O 1
ATOM 962 N N . LEU A 1 124 ? -1.635 9.127 25.372 1.00 14.07 121 LEU A N 1
ATOM 963 C CA . LEU A 1 124 ? -2.898 9.651 24.842 1.00 14.26 121 LEU A CA 1
ATOM 964 C C . LEU A 1 124 ? -3.379 8.803 23.679 1.00 14.36 121 LEU A C 1
ATOM 965 O O . LEU A 1 124 ? -4.572 8.563 23.556 1.00 15.00 121 LEU A O 1
ATOM 970 N N . CYS A 1 125 ? -2.455 8.342 22.845 1.00 14.69 122 CYS A N 1
ATOM 971 C CA . CYS A 1 125 ? -2.830 7.476 21.715 1.00 15.12 122 CYS A CA 1
ATOM 972 C C . CYS A 1 125 ? -3.296 6.101 22.225 1.00 15.38 122 CYS A C 1
ATOM 973 O O . CYS A 1 125 ? -4.308 5.575 21.771 1.00 15.62 122 CYS A O 1
ATOM 976 N N . GLU A 1 126 ? -2.586 5.528 23.190 1.00 14.93 123 GLU A N 1
ATOM 977 C CA . GLU A 1 126 ? -3.034 4.313 23.863 1.00 15.31 123 GLU A CA 1
ATOM 978 C C . GLU A 1 126 ? -4.469 4.421 24.402 1.00 15.76 123 GLU A C 1
ATOM 979 O O . GLU A 1 126 ? -5.287 3.532 24.202 1.00 15.80 123 GLU A O 1
ATOM 985 N N . LEU A 1 127 ? -4.768 5.513 25.090 1.00 15.72 124 LEU A N 1
ATOM 986 C CA . LEU A 1 127 ? -6.096 5.739 25.656 1.00 16.52 124 LEU A CA 1
ATOM 987 C C . LEU A 1 127 ? -7.201 5.763 24.614 1.00 17.39 124 LEU A C 1
ATOM 988 O O . LEU A 1 127 ? -8.314 5.308 24.870 1.00 18.14 124 LEU A O 1
ATOM 993 N N . ALA A 1 128 ? -6.884 6.321 23.451 1.00 17.99 125 ALA A N 1
ATOM 994 C CA . ALA A 1 128 ? -7.858 6.460 22.370 1.00 19.29 125 ALA A CA 1
ATOM 995 C C . ALA A 1 128 ? -8.192 5.129 21.683 1.00 20.07 125 ALA A C 1
ATOM 996 O O . ALA A 1 128 ? -9.144 5.062 20.909 1.00 20.64 125 ALA A O 1
ATOM 998 N N . GLY A 1 129 ? -7.410 4.080 21.959 1.00 20.69 126 GLY A N 1
ATOM 999 C CA . GLY A 1 129 ? -7.678 2.737 21.453 1.00 21.45 126 GLY A CA 1
ATOM 1000 C C . GLY A 1 129 ? -6.654 2.277 20.438 1.00 22.02 126 GLY A C 1
ATOM 1001 O O . GLY A 1 129 ? -5.789 3.047 20.029 1.00 21.16 126 GLY A O 1
ATOM 1002 N N . PRO A 1 130 ? -6.753 1.013 20.029 1.00 23.33 127 PRO A N 1
ATOM 1003 C CA . PRO A 1 130 ? -5.745 0.380 19.171 1.00 24.28 127 PRO A CA 1
ATOM 1004 C C . PRO A 1 130 ? -5.426 1.117 17.874 1.00 25.00 127 PRO A C 1
ATOM 1005 O O . PRO A 1 130 ? -4.268 1.152 17.474 1.00 24.83 127 PRO A O 1
ATOM 1009 N N . LEU A 1 131 ? -6.441 1.680 17.220 1.00 26.11 128 LEU A N 1
ATOM 1010 C CA . LEU A 1 131 ? -6.246 2.356 15.938 1.00 26.36 128 LEU A CA 1
ATOM 1011 C C . LEU A 1 131 ? -5.416 3.620 16.113 1.00 26.45 128 LEU A C 1
ATOM 1012 O O . LEU A 1 131 ? -4.479 3.870 15.353 1.00 26.58 128 LEU A O 1
ATOM 1017 N N . ALA A 1 132 ? -5.758 4.413 17.126 1.00 26.08 129 ALA A N 1
ATOM 1018 C CA . ALA A 1 132 ? -4.987 5.602 17.456 1.00 25.85 129 ALA A CA 1
ATOM 1019 C C . ALA A 1 132 ? -3.568 5.229 17.887 1.00 25.74 129 ALA A C 1
ATOM 1020 O O . ALA A 1 132 ? -2.599 5.893 17.505 1.00 24.12 129 ALA A O 1
ATOM 1022 N N . GLN A 1 133 ? -3.454 4.167 18.684 1.00 25.94 130 GLN A N 1
ATOM 1023 C CA . GLN A 1 133 ? -2.154 3.723 19.187 1.00 26.77 130 GLN A CA 1
ATOM 1024 C C . GLN A 1 133 ? -1.226 3.367 18.032 1.00 27.43 130 GLN A C 1
ATOM 1025 O O . GLN A 1 133 ? -0.035 3.662 18.077 1.00 27.62 130 GLN A O 1
ATOM 1031 N N . LYS A 1 134 ? -1.784 2.766 16.984 1.00 28.61 131 LYS A N 1
ATOM 1032 C CA . LYS A 1 134 ? -1.019 2.421 15.784 1.00 28.87 131 LYS A CA 1
ATOM 1033 C C . LYS A 1 134 ? -0.722 3.642 14.909 1.00 29.17 131 LYS A C 1
ATOM 1034 O O . LYS A 1 134 ? 0.395 3.801 14.422 1.00 29.07 131 LYS A O 1
ATOM 1040 N N . ARG A 1 135 ? -1.728 4.489 14.719 1.00 29.25 132 ARG A N 1
ATOM 1041 C CA . ARG A 1 135 ? -1.613 5.729 13.935 1.00 29.54 132 ARG A CA 1
ATOM 1042 C C . ARG A 1 135 ? -0.547 6.679 14.496 1.00 29.70 132 ARG A C 1
ATOM 1043 O O . ARG A 1 135 ? 0.125 7.382 13.738 1.00 29.87 132 ARG A O 1
ATOM 1051 N N . ARG A 1 136 ? -0.422 6.697 15.824 1.00 29.53 133 ARG A N 1
ATOM 1052 C CA . ARG A 1 136 ? 0.518 7.556 16.562 1.00 29.82 133 ARG A CA 1
ATOM 1053 C C . ARG A 1 136 ? 0.137 9.036 16.570 1.00 29.51 133 ARG A C 1
ATOM 1054 O O . ARG A 1 136 ? 0.969 9.892 16.866 1.00 29.69 133 ARG A O 1
ATOM 1062 N N . TRP A 1 137 ? -1.121 9.340 16.263 1.00 29.06 134 TRP A N 1
ATOM 1063 C CA . TRP A 1 137 ? -1.653 10.688 16.481 1.00 29.00 134 TRP A CA 1
ATOM 1064 C C . TRP A 1 137 ? -3.160 10.638 16.668 1.00 27.75 134 TRP A C 1
ATOM 1065 O O . TRP A 1 137 ? -3.786 9.603 16.433 1.00 27.33 134 TRP A O 1
ATOM 1076 N N . LEU A 1 138 ? -3.726 11.758 17.114 1.00 26.83 135 LEU A N 1
ATOM 1077 C CA . LEU A 1 138 ? -5.110 11.817 17.561 1.00 26.38 135 LEU A CA 1
ATOM 1078 C C . LEU A 1 138 ? -5.989 12.688 16.682 1.00 25.40 135 LEU A C 1
ATOM 1079 O O . LEU A 1 138 ? -5.551 13.727 16.202 1.00 25.38 135 LEU A O 1
ATOM 1084 N N . TYR A 1 139 ? -7.236 12.267 16.497 1.00 24.60 136 TYR A N 1
ATOM 1085 C CA . TYR A 1 139 ? -8.276 13.171 16.018 1.00 23.75 136 TYR A CA 1
ATOM 1086 C C . TYR A 1 139 ? -8.804 13.953 17.219 1.00 22.45 136 TYR A C 1
ATOM 1087 O O . TYR A 1 139 ? -8.844 13.435 18.338 1.00 21.67 136 TYR A O 1
ATOM 1096 N N . PHE A 1 140 ? -9.224 15.192 16.999 1.00 21.55 137 PHE A N 1
ATOM 1097 C CA . PHE A 1 140 ? -9.745 16.001 18.108 1.00 20.53 137 PHE A CA 1
ATOM 1098 C C . PHE A 1 140 ? -10.979 15.350 18.771 1.00 19.63 137 PHE A C 1
ATOM 1099 O O . PHE A 1 140 ? -11.191 15.478 19.968 1.00 18.46 137 PHE A O 1
ATOM 1107 N N . THR A 1 141 ? -11.775 14.621 17.996 1.00 19.56 138 THR A N 1
ATOM 1108 C CA . THR A 1 141 ? -12.925 13.919 18.553 1.00 19.25 138 THR A CA 1
ATOM 1109 C C . THR A 1 141 ? -12.497 12.836 19.539 1.00 18.59 138 THR A C 1
ATOM 1110 O O . THR A 1 141 ? -13.182 12.590 20.521 1.00 19.08 138 THR A O 1
ATOM 1114 N N . GLU A 1 142 ? -11.369 12.185 19.269 1.00 17.53 139 GLU A N 1
ATOM 1115 C CA . GLU A 1 142 ? -10.816 11.217 20.228 1.00 16.96 139 GLU A CA 1
ATOM 1116 C C . GLU A 1 142 ? -10.379 11.902 21.526 1.00 15.72 139 GLU A C 1
ATOM 1117 O O . GLU A 1 142 ? -10.559 11.359 22.603 1.00 15.03 139 GLU A O 1
ATOM 1123 N N . VAL A 1 143 ? -9.829 13.104 21.412 1.00 15.07 140 VAL A N 1
ATOM 1124 C CA . VAL A 1 143 ? -9.383 13.862 22.586 1.00 14.95 140 VAL A CA 1
ATOM 1125 C C . VAL A 1 143 ? -10.566 14.245 23.475 1.00 14.52 140 VAL A C 1
ATOM 1126 O O . VAL A 1 143 ? -10.510 14.135 24.699 1.00 14.14 140 VAL A O 1
ATOM 1130 N N . GLU A 1 144 ? -11.648 14.702 22.842 1.00 14.38 141 GLU A N 1
ATOM 1131 C CA . GLU A 1 144 ? -12.887 15.029 23.551 1.00 14.56 141 GLU A CA 1
ATOM 1132 C C . GLU A 1 144 ? -13.393 13.882 24.440 1.00 14.36 141 GLU A C 1
ATOM 1133 O O . GLU A 1 144 ? -14.018 14.119 25.479 1.00 15.27 141 GLU A O 1
ATOM 1139 N N . GLN A 1 145 ? -13.086 12.652 24.030 1.00 14.75 142 GLN A N 1
ATOM 1140 C CA . GLN A 1 145 ? -13.592 11.438 24.668 1.00 14.82 142 GLN A CA 1
ATOM 1141 C C . GLN A 1 145 ? -12.622 10.762 25.640 1.00 14.06 142 GLN A C 1
ATOM 1142 O O . GLN A 1 145 ? -12.967 9.750 26.257 1.00 14.96 142 GLN A O 1
ATOM 1148 N N . LEU A 1 146 ? -11.447 11.340 25.841 1.00 13.09 143 LEU A N 1
ATOM 1149 C CA . LEU A 1 146 ? -10.490 10.745 26.799 1.00 12.53 143 LEU A CA 1
ATOM 1150 C C . LEU A 1 146 ? -11.080 10.726 28.220 1.00 11.95 143 LEU A C 1
ATOM 1151 O O . LEU A 1 146 ? -11.760 11.663 28.611 1.00 11.49 143 LEU A O 1
ATOM 1156 N N . PRO A 1 147 ? -10.838 9.686 29.016 1.00 11.58 144 PRO A N 1
ATOM 1157 C CA . PRO A 1 147 ? -11.385 9.638 30.367 1.00 11.93 144 PRO A CA 1
ATOM 1158 C C . PRO A 1 147 ? -10.806 10.701 31.290 1.00 11.57 144 PRO A C 1
ATOM 1159 O O . PRO A 1 147 ? -9.594 10.953 31.250 1.00 12.15 144 PRO A O 1
ATOM 1163 N N . ILE A 1 148 ? -11.651 11.274 32.139 1.00 11.31 145 ILE A N 1
ATOM 1164 C CA . ILE A 1 148 ? -11.211 12.252 33.134 1.00 11.44 145 ILE A CA 1
ATOM 1165 C C . ILE A 1 148 ? -10.120 11.717 34.058 1.00 11.39 145 ILE A C 1
ATOM 1166 O O . ILE A 1 148 ? -9.099 12.387 34.207 1.00 11.56 145 ILE A O 1
ATOM 1171 N N . PRO A 1 149 ? -10.273 10.537 34.671 1.00 11.18 146 PRO A N 1
ATOM 1172 C CA . PRO A 1 149 ? -9.248 10.049 35.604 1.00 11.47 146 PRO A CA 1
ATOM 1173 C C . PRO A 1 149 ? -7.859 9.974 34.984 1.00 11.18 146 PRO A C 1
ATOM 1174 O O . PRO A 1 149 ? -6.861 10.343 35.623 1.00 11.55 146 PRO A O 1
ATOM 1178 N N . ASP A 1 150 ? -7.792 9.485 33.751 1.00 10.45 147 ASP A N 1
ATOM 1179 C CA . ASP A 1 150 ? -6.531 9.372 33.024 1.00 10.49 147 ASP A CA 1
ATOM 1180 C C . ASP A 1 150 ? -5.885 10.727 32.781 1.00 10.52 147 ASP A C 1
ATOM 1181 O O . ASP A 1 150 ? -4.708 10.916 33.112 1.00 10.41 147 ASP A O 1
ATOM 1186 N N . LEU A 1 151 ? -6.649 11.684 32.254 1.00 10.16 148 LEU A N 1
ATOM 1187 C CA . LEU A 1 151 ? -6.115 13.019 32.008 1.00 10.44 148 LEU A CA 1
ATOM 1188 C C . LEU A 1 151 ? -5.687 13.697 33.295 1.00 10.12 148 LEU A C 1
ATOM 1189 O O . LEU A 1 151 ? -4.666 14.411 33.324 1.00 9.96 148 LEU A O 1
ATOM 1194 N N . GLN A 1 152 ? -6.440 13.489 34.365 1.00 9.72 149 GLN A N 1
ATOM 1195 C CA . GLN A 1 152 ? -6.081 14.056 35.661 1.00 10.06 149 GLN A CA 1
ATOM 1196 C C . GLN A 1 152 ? -4.782 13.458 36.186 1.00 9.87 149 GLN A C 1
ATOM 1197 O O . GLN A 1 152 ? -3.942 14.179 36.733 1.00 9.73 149 GLN A O 1
ATOM 1203 N N . THR A 1 153 ? -4.603 12.153 36.002 1.00 9.38 150 THR A N 1
ATOM 1204 C CA . THR A 1 153 ? -3.361 11.507 36.427 1.00 9.42 150 THR A CA 1
ATOM 1205 C C . THR A 1 153 ? -2.177 12.112 35.682 1.00 9.00 150 THR A C 1
ATOM 1206 O O . THR A 1 153 ? -1.191 12.515 36.296 1.00 9.81 150 THR A O 1
ATOM 1210 N N . ILE A 1 154 ? -2.283 12.200 34.366 1.00 8.74 151 ILE A N 1
ATOM 1211 C CA . ILE A 1 154 ? -1.210 12.738 33.556 1.00 9.09 151 ILE A CA 1
ATOM 1212 C C . ILE A 1 154 ? -0.912 14.184 33.982 1.00 8.44 151 ILE A C 1
ATOM 1213 O O . ILE A 1 154 ? 0.252 14.555 34.199 1.00 8.06 151 ILE A O 1
ATOM 1218 N N . ASP A 1 155 ? -1.953 14.991 34.168 1.00 8.65 152 ASP A N 1
ATOM 1219 C CA . ASP A 1 155 ? -1.76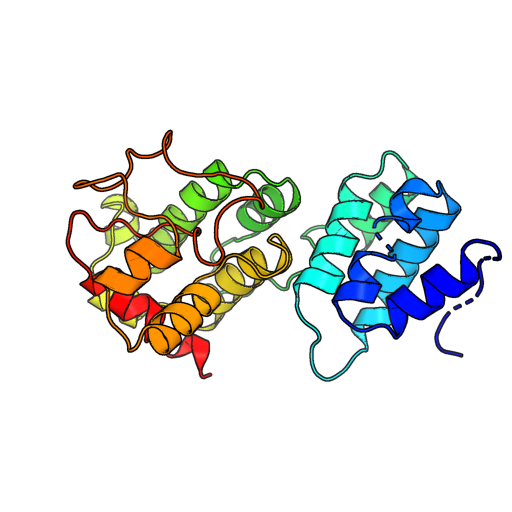6 16.390 34.502 1.00 8.41 152 ASP A CA 1
ATOM 1220 C C . ASP A 1 155 ? -1.162 16.537 35.890 1.00 7.80 152 ASP A C 1
ATOM 1221 O O . ASP A 1 155 ? -0.263 17.380 36.094 1.00 8.42 152 ASP A O 1
ATOM 1226 N N . GLN A 1 156 ? -1.640 15.748 36.851 1.00 8.17 153 GLN A N 1
ATOM 1227 C CA . GLN A 1 156 ? -1.129 15.822 38.201 1.00 8.25 153 GLN A CA 1
ATOM 1228 C C . GLN A 1 156 ? 0.358 15.454 38.250 1.00 8.75 153 GLN A C 1
ATOM 1229 O O . GLN A 1 156 ? 1.129 16.057 38.994 1.00 8.38 153 GLN A O 1
ATOM 1235 N N . LEU A 1 157 ? 0.753 14.452 37.471 1.00 7.95 154 LEU A N 1
ATOM 1236 C CA . LEU A 1 157 ? 2.154 14.070 37.391 1.00 7.73 154 LEU A CA 1
ATOM 1237 C C . LEU A 1 157 ? 2.982 15.227 36.825 1.00 6.80 154 LEU A C 1
ATOM 1238 O O . LEU A 1 157 ? 4.022 15.591 37.391 1.00 7.83 154 LEU A O 1
ATOM 1243 N N . TRP A 1 158 ? 2.558 15.812 35.711 1.00 6.88 155 TRP A N 1
ATOM 1244 C CA . TRP A 1 158 ? 3.288 16.942 35.151 1.00 7.75 155 TRP A CA 1
ATOM 1245 C C . TRP A 1 158 ? 3.376 18.120 36.132 1.00 7.84 155 TRP A C 1
ATOM 1246 O O . TRP A 1 158 ? 4.449 18.726 36.279 1.00 8.22 155 TRP A O 1
ATOM 1257 N N . LEU A 1 159 ? 2.276 18.454 36.803 1.00 8.09 156 LEU A N 1
ATOM 1258 C CA . LEU A 1 159 ? 2.295 19.535 37.807 1.00 8.47 156 LEU A CA 1
ATOM 1259 C C . LEU A 1 159 ? 3.252 19.203 38.936 1.00 8.33 156 LEU A C 1
ATOM 1260 O O . LEU A 1 159 ? 4.073 20.034 39.329 1.00 9.35 156 LEU A O 1
ATOM 1265 N N . ALA A 1 160 ? 3.133 17.989 39.467 1.00 8.23 157 ALA A N 1
ATOM 1266 C CA . ALA A 1 160 ? 3.856 17.595 40.683 1.00 8.12 157 ALA A CA 1
ATOM 1267 C C . ALA A 1 160 ? 5.354 17.666 40.506 1.00 8.35 157 ALA A C 1
ATOM 1268 O O . ALA A 1 160 ? 6.091 17.892 41.477 1.00 8.70 157 ALA A O 1
ATOM 1270 N N . PHE A 1 161 ? 5.812 17.416 39.276 1.00 8.02 158 PHE A N 1
ATOM 1271 C CA . PHE A 1 161 ? 7.231 17.253 38.978 1.00 8.52 158 PHE A CA 1
ATOM 1272 C C . PHE A 1 161 ? 7.795 18.408 38.160 1.00 8.12 158 PHE A C 1
ATOM 1273 O O . PHE A 1 161 ? 8.930 18.343 37.686 1.00 8.73 158 PHE A O 1
ATOM 1281 N N . SER A 1 162 ? 7.041 19.497 38.081 1.00 8.37 159 SER A N 1
ATOM 1282 C CA . SER A 1 162 ? 7.488 20.690 37.358 1.00 8.51 159 SER A CA 1
ATOM 1283 C C . SER A 1 162 ? 7.382 21.948 38.196 1.00 9.29 159 SER A C 1
ATOM 1284 O O . SER A 1 162 ? 7.362 23.043 37.647 1.00 9.16 159 SER A O 1
ATOM 1287 N N . LEU A 1 163 ? 7.275 21.797 39.520 1.00 9.38 160 LEU A N 1
ATOM 1288 C CA . LEU A 1 163 ? 7.025 22.944 40.390 1.00 10.02 160 LEU A CA 1
ATOM 1289 C C . LEU A 1 163 ? 5.793 23.727 39.924 1.00 10.38 160 LEU A C 1
ATOM 1290 O O . LEU A 1 163 ? 5.709 24.944 40.063 1.00 11.58 160 LEU A O 1
ATOM 1295 N N . GLY A 1 164 ? 4.825 23.025 39.342 1.00 9.81 161 GLY A N 1
ATOM 1296 C CA . GLY A 1 164 ? 3.589 23.653 38.891 1.00 10.07 161 GLY A CA 1
ATOM 1297 C C . GLY A 1 164 ? 3.690 24.392 37.566 1.00 10.29 161 GLY A C 1
ATOM 1298 O O . GLY A 1 164 ? 2.736 25.036 37.155 1.00 11.00 161 GLY A O 1
ATOM 1299 N N . ARG A 1 165 ? 4.818 24.272 36.873 1.00 10.10 162 ARG A N 1
ATOM 1300 C CA . ARG A 1 165 ? 5.053 25.012 35.629 1.00 10.81 162 ARG A CA 1
ATOM 1301 C C . ARG A 1 165 ? 4.479 24.328 34.400 1.00 10.10 162 ARG A C 1
ATOM 1302 O O . ARG A 1 165 ? 4.167 25.013 33.416 1.00 10.40 162 ARG A O 1
ATOM 1310 N N . PHE A 1 166 ? 4.353 22.994 34.440 1.00 9.23 163 PHE A N 1
ATOM 1311 C CA . PHE A 1 166 ? 3.927 22.215 33.288 1.00 9.56 163 PHE A CA 1
ATOM 1312 C C . PHE A 1 166 ? 2.614 21.488 33.513 1.00 9.25 163 PHE A C 1
ATOM 1313 O O . PHE A 1 166 ? 2.270 21.150 34.637 1.00 9.04 163 PHE A O 1
ATOM 1321 N N . GLY A 1 167 ? 1.912 21.224 32.409 1.00 8.79 164 GLY A N 1
ATOM 1322 C CA . GLY A 1 167 ? 0.645 20.502 32.421 1.00 9.29 164 GLY A CA 1
ATOM 1323 C C . GLY A 1 167 ? -0.385 21.139 31.512 1.00 9.17 164 GLY A C 1
ATOM 1324 O O . GLY A 1 167 ? -0.320 22.345 31.206 1.00 9.33 164 GLY A O 1
ATOM 1325 N N . TYR A 1 168 ? -1.359 20.330 31.103 1.00 9.45 165 TYR A N 1
ATOM 1326 C CA . TYR A 1 168 ? -2.484 20.820 30.320 1.00 9.43 165 TYR A CA 1
ATOM 1327 C C . TYR A 1 168 ? -3.287 21.850 31.086 1.00 9.30 165 TYR A C 1
ATOM 1328 O O . TYR A 1 168 ? -3.796 22.790 30.492 1.00 9.55 165 TYR A O 1
ATOM 1337 N N . SER A 1 169 ? -3.413 21.683 32.397 1.00 9.24 166 SER A N 1
ATOM 1338 C CA . SER A 1 169 ? -4.206 22.616 33.189 1.00 10.10 166 SER A CA 1
ATOM 1339 C C . SER A 1 169 ? -3.504 23.970 33.262 1.00 10.28 166 SER A C 1
ATOM 1340 O O . SER A 1 169 ? -4.164 25.002 33.314 1.00 10.69 166 SER A O 1
ATOM 1343 N N . VAL A 1 170 ? -2.172 23.966 33.226 1.00 10.08 167 VAL A N 1
ATOM 1344 C CA . VAL A 1 170 ? -1.428 25.224 33.168 1.00 10.42 167 VAL A CA 1
ATOM 1345 C C . VAL A 1 170 ? -1.651 25.889 31.810 1.00 10.65 167 VAL A C 1
ATOM 1346 O O . VAL A 1 170 ? -1.900 27.091 31.724 1.00 11.00 167 VAL A O 1
ATOM 1350 N N . GLN A 1 171 ? -1.543 25.119 30.737 1.00 10.01 168 GLN A N 1
ATOM 1351 C CA . GLN A 1 171 ? -1.819 25.648 29.407 1.00 10.09 168 GLN A CA 1
ATOM 1352 C C . GLN A 1 171 ? -3.238 26.219 29.290 1.00 10.41 168 GLN A C 1
ATOM 1353 O O . GLN A 1 171 ? -3.434 27.261 28.663 1.00 10.81 168 GLN A O 1
ATOM 1359 N N . ARG A 1 172 ? -4.214 25.542 29.886 1.00 10.72 169 ARG A N 1
ATOM 1360 C CA . ARG A 1 172 ? -5.580 26.057 29.885 1.00 10.94 169 ARG A CA 1
ATOM 1361 C C . ARG A 1 172 ? -5.625 27.410 30.556 1.00 12.08 169 ARG A C 1
ATOM 1362 O O . ARG A 1 172 ? -6.183 28.359 30.006 1.00 11.34 169 ARG A O 1
ATOM 1370 N N . GLN A 1 173 ? -5.052 27.506 31.748 1.00 12.05 170 GLN A N 1
ATOM 1371 C CA . GLN A 1 173 ? -5.104 28.777 32.477 1.00 13.00 170 GLN A CA 1
ATOM 1372 C C . GLN A 1 173 ? -4.408 29.894 31.709 1.00 12.89 170 GLN A C 1
ATOM 1373 O O . GLN A 1 173 ? -4.937 31.008 31.611 1.00 12.62 170 GLN A O 1
ATOM 1379 N N . LEU A 1 174 ? -3.250 29.614 31.121 1.00 12.33 171 LEU A N 1
ATOM 1380 C CA . LEU A 1 174 ? -2.528 30.638 30.338 1.00 12.55 171 LEU A CA 1
ATOM 1381 C C . LEU A 1 174 ? -3.309 31.055 29.097 1.00 13.04 171 LEU A C 1
ATOM 1382 O O . LEU A 1 174 ? -3.354 32.239 28.764 1.00 13.31 171 LEU A O 1
ATOM 1387 N N . TRP A 1 175 ? -3.961 30.099 28.442 1.00 12.45 172 TRP A N 1
ATOM 1388 C CA . TRP A 1 175 ? -4.793 30.363 27.271 1.00 12.61 172 TRP A CA 1
ATOM 1389 C C . TRP A 1 175 ? -5.987 31.237 27.622 1.00 13.10 172 TRP A C 1
ATOM 1390 O O . TRP A 1 175 ? -6.265 32.235 26.942 1.00 13.32 172 TRP A O 1
ATOM 1401 N N . LEU A 1 176 ? -6.685 30.883 28.694 1.00 12.91 173 LEU A N 1
ATOM 1402 C CA . LEU A 1 176 ? -7.823 31.694 29.125 1.00 14.27 173 LEU A CA 1
ATOM 1403 C C . LEU A 1 176 ? -7.339 33.096 29.494 1.00 14.92 173 LEU A C 1
ATOM 1404 O O . LEU A 1 176 ? -8.030 34.078 29.230 1.00 15.59 173 LEU A O 1
ATOM 1409 N N . GLY A 1 177 ? -6.147 33.191 30.080 1.00 15.31 174 GLY A N 1
ATOM 1410 C CA . GLY A 1 177 ? -5.579 34.480 30.479 1.00 15.77 174 GLY A CA 1
ATOM 1411 C C . GLY A 1 177 ? -5.058 35.316 29.318 1.00 16.36 174 GLY A C 1
ATOM 1412 O O . GLY A 1 177 ? -4.849 36.532 29.485 1.00 18.83 174 GLY A O 1
ATOM 1413 N N . CYS A 1 178 ? -4.852 34.682 28.160 1.00 16.63 175 CYS A N 1
ATOM 1414 C CA . CYS A 1 178 ? -4.417 35.308 26.899 1.00 16.55 175 CYS A CA 1
ATOM 1415 C C . CYS A 1 178 ? -5.619 35.718 26.040 1.00 15.90 175 CYS A C 1
ATOM 1416 O O . CYS A 1 178 ? -5.491 35.874 24.824 1.00 16.79 175 CYS A O 1
ATOM 1419 N N . GLY A 1 179 ? -6.791 35.823 26.657 1.00 15.61 176 GLY A N 1
ATOM 1420 C CA . GLY A 1 179 ? -8.042 36.055 25.921 1.00 15.92 176 GLY A CA 1
ATOM 1421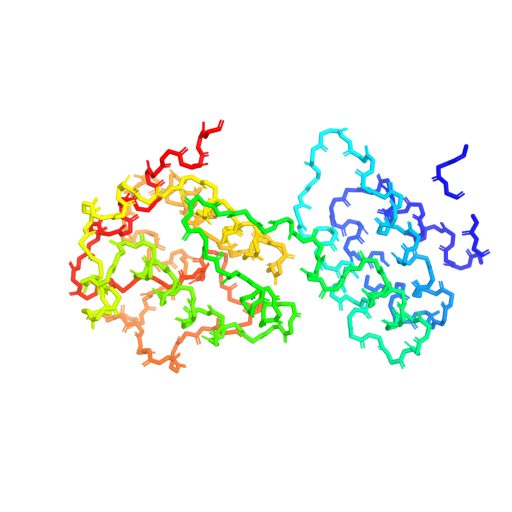 C C . GLY A 1 179 ? -8.399 34.969 24.908 1.00 15.42 176 GLY A C 1
ATOM 1422 O O . GLY A 1 179 ? -9.071 35.229 23.902 1.00 15.45 176 GLY A O 1
ATOM 1423 N N . GLN A 1 180 ? -7.953 33.738 25.171 1.00 14.74 177 GLN A N 1
ATOM 1424 C CA . GLN A 1 180 ? -8.154 32.612 24.275 1.00 14.44 177 GLN A CA 1
ATOM 1425 C C . GLN A 1 180 ? -7.572 32.805 22.872 1.00 14.75 177 GLN A C 1
ATOM 1426 O O . GLN A 1 180 ? -7.986 32.165 21.910 1.00 15.93 177 GLN A O 1
ATOM 1432 N N . ASN A 1 181 ? -6.561 33.665 22.769 1.00 14.83 178 ASN A N 1
ATOM 1433 C CA . ASN A 1 181 ? -5.914 33.925 21.502 1.00 15.91 178 ASN A CA 1
ATOM 1434 C C . ASN A 1 181 ? -4.720 32.989 21.326 1.00 15.22 178 ASN A C 1
ATOM 1435 O O . ASN A 1 181 ? -3.761 33.045 22.102 1.00 15.14 178 ASN A O 1
ATOM 1440 N N . TRP A 1 182 ? -4.769 32.128 20.321 1.00 16.06 179 TRP A N 1
ATOM 1441 C CA . TRP A 1 182 ? -3.711 31.124 20.148 1.00 16.82 179 TRP A CA 1
ATOM 1442 C C . TRP A 1 182 ? -2.363 31.780 19.850 1.00 17.42 179 TRP A C 1
ATOM 1443 O O . TRP A 1 182 ? -1.338 31.323 20.346 1.00 17.59 179 TRP A O 1
ATOM 1454 N N . ASP A 1 183 ? -2.341 32.859 19.065 1.00 17.92 180 ASP A N 1
ATOM 1455 C CA . ASP A 1 183 ? -1.051 33.496 18.750 1.00 18.99 180 ASP A CA 1
ATOM 1456 C C . ASP A 1 183 ? -0.361 33.972 20.012 1.00 18.65 180 ASP A C 1
ATOM 1457 O O . ASP A 1 183 ? 0.853 33.784 20.174 1.00 18.24 180 ASP A O 1
ATOM 1462 N N . ARG A 1 184 ? -1.121 34.589 20.910 1.00 18.52 181 ARG A N 1
ATOM 1463 C CA . ARG A 1 184 ? -0.587 35.025 22.179 1.00 19.25 181 ARG A CA 1
ATOM 1464 C C . ARG A 1 184 ? -0.080 33.843 22.979 1.00 17.97 181 ARG A C 1
ATOM 1465 O O . ARG A 1 184 ? 0.961 33.937 23.606 1.00 18.00 181 ARG A O 1
ATOM 1478 N N . LEU A 1 185 ? -0.812 32.732 22.936 1.00 16.53 182 LEU A N 1
ATOM 1479 C CA . LEU A 1 185 ? -0.427 31.562 23.719 1.00 16.02 182 LEU A CA 1
ATOM 1480 C C . LEU A 1 185 ? 0.916 31.028 23.249 1.00 16.26 182 LEU A C 1
ATOM 1481 O O . LEU A 1 185 ? 1.775 30.721 24.089 1.00 15.67 182 LEU A O 1
ATOM 1486 N N . TRP A 1 186 ? 1.110 30.915 21.936 1.00 16.71 183 TRP A N 1
ATOM 1487 C CA . TRP A 1 186 ? 2.352 30.326 21.409 1.00 17.55 183 TRP A CA 1
ATOM 1488 C C . TRP A 1 186 ? 3.559 31.127 21.865 1.00 18.12 183 TRP A C 1
ATOM 1489 O O . TRP A 1 186 ? 4.607 30.555 22.157 1.00 18.19 183 TRP A O 1
ATOM 1500 N N . GLU A 1 187 ? 3.412 32.445 21.916 1.00 18.93 184 GLU A N 1
ATOM 1501 C CA . GLU A 1 187 ? 4.477 33.320 22.399 1.00 19.38 184 GLU A CA 1
ATOM 1502 C C . GLU A 1 187 ? 4.680 33.163 23.907 1.00 19.21 184 GLU A C 1
ATOM 1503 O O . GLU A 1 187 ? 5.813 33.065 24.376 1.00 20.08 184 GLU A O 1
ATOM 1509 N N . LYS A 1 188 ? 3.588 33.112 24.660 1.00 18.69 185 LYS A N 1
ATOM 1510 C CA . LYS A 1 188 ? 3.624 32.980 26.114 1.00 18.01 185 LYS A CA 1
ATOM 1511 C C . LYS A 1 188 ? 4.347 31.687 26.568 1.00 17.24 185 LYS A C 1
ATOM 1512 O O . LYS A 1 188 ? 5.165 31.718 27.496 1.00 17.58 185 LYS A O 1
ATOM 1518 N N . ILE A 1 189 ? 4.052 30.567 25.911 1.00 16.06 186 ILE A N 1
ATOM 1519 C CA . ILE A 1 189 ? 4.601 29.260 26.341 1.00 14.94 186 ILE A CA 1
ATOM 1520 C C . ILE A 1 189 ? 5.858 28.829 25.596 1.00 15.27 186 ILE A C 1
ATOM 1521 O O . ILE A 1 189 ? 6.359 27.725 25.782 1.00 14.55 186 ILE A O 1
ATOM 1526 N N . GLY A 1 190 ? 6.392 29.717 24.761 1.00 15.46 187 GLY A N 1
ATOM 1527 C CA . GLY A 1 190 ? 7.638 29.429 24.074 1.00 16.05 187 GLY A CA 1
ATOM 1528 C C . GLY A 1 190 ? 7.579 28.465 22.907 1.00 15.73 187 GLY A C 1
ATOM 1529 O O . GLY A 1 190 ? 8.529 27.728 22.659 1.00 16.25 187 GLY A O 1
ATOM 1530 N N . TRP A 1 191 ? 6.461 28.448 22.172 1.00 16.11 188 TRP A N 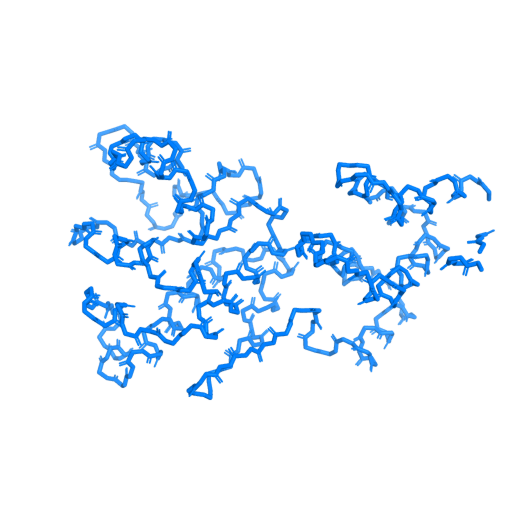1
ATOM 1531 C CA . TRP A 1 191 ? 6.335 27.567 21.008 1.00 16.39 188 TRP A CA 1
ATOM 1532 C C . TRP A 1 191 ? 6.517 28.293 19.671 1.00 17.66 188 TRP A C 1
ATOM 1533 O O . TRP A 1 191 ? 6.026 27.822 18.648 1.00 18.31 188 TRP A O 1
ATOM 1544 N N . ARG A 1 192 ? 7.230 29.417 19.676 1.00 18.68 189 ARG A N 1
ATOM 1545 C CA . ARG A 1 192 ? 7.586 30.122 18.437 1.00 19.18 189 ARG A CA 1
ATOM 1546 C C . ARG A 1 192 ? 9.095 30.290 18.326 1.00 19.66 189 ARG A C 1
ATOM 1547 O O . ARG A 1 192 ? 9.764 30.595 19.319 1.00 20.68 189 ARG A O 1
ATOM 1555 N N . GLN A 1 193 ? 9.613 30.063 17.121 1.00 20.06 190 GLN A N 1
ATOM 1556 C CA . GLN A 1 193 ? 11.011 30.350 16.792 1.00 19.91 190 GLN A CA 1
ATOM 1557 C C . GLN A 1 193 ? 10.994 31.297 15.595 1.00 19.30 190 GLN A C 1
ATOM 1558 O O . GLN A 1 193 ? 11.100 30.866 14.445 1.00 19.13 190 GLN A O 1
ATOM 1564 N N . GLY A 1 194 ? 10.857 32.580 15.882 1.00 19.82 191 GLY A N 1
ATOM 1565 C CA . GLY A 1 194 ? 10.738 33.588 14.834 1.00 20.25 191 GLY A CA 1
ATOM 1566 C C . GLY A 1 194 ? 9.426 33.425 14.097 1.00 20.48 191 GLY A C 1
ATOM 1567 O O . GLY A 1 194 ? 8.358 33.611 14.685 1.00 21.57 191 GLY A O 1
ATOM 1568 N N . LYS A 1 195 ? 9.513 33.043 12.822 1.00 20.48 192 LYS A N 1
ATOM 1569 C CA . LYS A 1 195 ? 8.340 32.896 11.953 1.00 20.33 192 LYS A CA 1
ATOM 1570 C C . LYS A 1 195 ? 7.914 31.446 11.748 1.00 20.51 192 LYS A C 1
ATOM 1571 O O . LYS A 1 195 ? 7.032 31.170 10.936 1.00 21.02 192 LYS A O 1
ATOM 1577 N N . ARG A 1 196 ? 8.533 30.517 12.476 1.00 19.83 193 ARG A N 1
ATOM 1578 C CA . ARG A 1 196 ? 8.207 29.113 12.348 1.00 19.78 193 ARG A CA 1
ATOM 1579 C C . ARG A 1 196 ? 8.004 28.497 13.724 1.00 19.86 193 ARG A C 1
ATOM 1580 O O . ARG A 1 196 ? 8.271 29.124 14.750 1.00 19.71 193 ARG A O 1
ATOM 1588 N N . TRP A 1 197 ? 7.514 27.270 13.716 1.00 20.60 194 TRP A N 1
ATOM 1589 C CA . TRP A 1 197 ? 7.464 26.464 14.923 1.00 20.77 194 TRP A CA 1
ATOM 1590 C C . TRP A 1 197 ? 8.905 26.112 15.299 1.00 21.16 194 TRP A C 1
ATOM 1591 O O . TRP A 1 197 ? 9.765 26.039 14.412 1.00 21.45 194 TRP A O 1
ATOM 1602 N N . PRO A 1 198 ? 9.187 25.858 16.578 1.00 21.55 195 PRO A N 1
ATOM 1603 C CA . PRO A 1 198 ? 10.492 25.339 16.957 1.00 21.83 195 PRO A CA 1
ATOM 1604 C C . PRO A 1 198 ? 10.673 23.937 16.409 1.00 22.48 195 PRO A C 1
ATOM 1605 O O . PRO A 1 198 ? 9.698 23.202 16.237 1.00 22.63 195 PRO A O 1
ATOM 1609 N N . ARG A 1 199 ? 11.918 23.573 16.124 1.00 23.58 196 ARG A N 1
ATOM 1610 C CA . ARG A 1 199 ? 12.236 22.240 15.645 1.00 24.13 196 ARG A CA 1
ATOM 1611 C C . ARG A 1 199 ? 12.210 21.256 16.816 1.00 23.28 196 ARG A C 1
ATOM 1612 O O . ARG A 1 199 ? 12.849 21.489 17.845 1.00 23.39 196 ARG A O 1
ATOM 1620 N N . TYR A 1 200 ? 11.478 20.166 16.641 1.00 22.93 197 TYR A N 1
ATOM 1621 C CA . TYR A 1 200 ? 11.393 19.115 17.660 1.00 22.96 197 TYR A CA 1
ATOM 1622 C C . TYR A 1 200 ? 12.468 18.051 17.423 1.00 22.73 197 TYR A C 1
ATOM 1623 O O . TYR A 1 200 ? 12.592 17.569 16.292 1.00 23.21 197 TYR A O 1
ATOM 1632 N N . PRO A 1 201 ? 13.193 17.615 18.461 1.00 22.48 198 PRO A N 1
ATOM 1633 C CA . PRO A 1 201 ? 13.067 18.096 19.846 1.00 21.99 198 PRO A CA 1
ATOM 1634 C C . PRO A 1 201 ? 14.042 19.192 20.247 1.00 22.04 198 PRO A C 1
ATOM 1635 O O . PRO A 1 201 ? 13.857 19.838 21.269 1.00 21.28 198 PRO A O 1
ATOM 1639 N N . ASN A 1 202 ? 15.078 19.403 19.444 1.00 21.83 199 ASN A N 1
ATOM 1640 C CA . ASN A 1 202 ? 16.236 20.189 19.871 1.00 22.52 199 ASN A CA 1
ATOM 1641 C C . ASN A 1 202 ? 16.001 21.659 20.239 1.00 21.73 199 ASN A C 1
ATOM 1642 O O . ASN A 1 202 ? 16.769 22.222 21.013 1.00 22.61 199 ASN A O 1
ATOM 1647 N N . GLU A 1 203 ? 14.944 22.287 19.716 1.00 21.36 200 GLU A N 1
ATOM 1648 C CA . GLU A 1 203 ? 14.700 23.708 19.997 1.00 21.16 200 GLU A CA 1
ATOM 1649 C C . GLU A 1 203 ? 13.690 23.964 21.117 1.00 19.96 200 GLU A C 1
ATOM 1650 O O . GLU A 1 203 ? 13.375 25.115 21.441 1.00 20.20 200 GLU A O 1
ATOM 1656 N N . PHE A 1 204 ? 13.215 22.892 21.733 1.00 18.66 201 PHE A N 1
ATOM 1657 C CA . PHE A 1 204 ? 12.425 23.022 22.945 1.00 17.66 201 PHE A CA 1
ATOM 1658 C C . PHE A 1 204 ? 13.328 22.994 24.182 1.00 17.63 201 PHE A C 1
ATOM 1659 O O . PHE A 1 204 ? 14.511 22.663 24.074 1.00 18.60 201 PHE A O 1
ATOM 1667 N N . ILE A 1 205 ? 12.787 23.384 25.331 1.00 16.51 202 ILE A N 1
ATOM 1668 C CA . ILE A 1 205 ? 13.543 23.534 26.577 1.00 16.17 202 ILE A CA 1
ATOM 1669 C C . ILE A 1 205 ? 13.092 22.431 27.534 1.00 15.57 202 ILE A C 1
ATOM 1670 O O . ILE A 1 205 ? 11.971 22.470 28.046 1.00 15.09 202 ILE A O 1
ATOM 1675 N N . TRP A 1 206 ? 13.968 21.459 27.783 1.00 14.91 203 TRP A N 1
ATOM 1676 C CA . TRP A 1 206 ? 13.615 20.242 28.510 1.00 14.69 203 TRP A CA 1
ATOM 1677 C C . TRP A 1 206 ? 14.038 20.278 29.970 1.00 14.32 203 TRP A C 1
ATOM 1678 O O . TRP A 1 206 ? 14.593 19.314 30.493 1.00 14.49 203 TRP A O 1
ATOM 1689 N N . ASP A 1 207 ? 13.769 21.401 30.621 1.00 14.25 204 ASP A N 1
ATOM 1690 C CA . ASP A 1 207 ? 14.063 21.564 32.039 1.00 14.89 204 ASP A CA 1
ATOM 1691 C C . ASP A 1 207 ? 13.180 22.656 32.628 1.00 15.21 204 ASP A C 1
ATOM 1692 O O . ASP A 1 207 ? 12.408 23.292 31.904 1.00 15.23 204 ASP A O 1
ATOM 1697 N N . LEU A 1 208 ? 13.277 22.874 33.938 1.00 15.69 205 LEU A N 1
ATOM 1698 C CA . LEU A 1 208 ? 12.364 23.796 34.613 1.00 16.00 205 LEU A CA 1
ATOM 1699 C C . LEU A 1 208 ? 12.639 25.272 34.375 1.00 16.64 205 LEU A C 1
ATOM 1700 O O . LEU A 1 208 ? 11.874 26.110 34.851 1.00 17.73 205 LEU A O 1
ATOM 1705 N N . SER A 1 209 ? 13.689 25.592 33.614 1.00 16.52 206 SER A N 1
ATOM 1706 C CA . SER A 1 209 ? 13.879 26.960 33.119 1.00 16.65 206 SER A CA 1
ATOM 1707 C C . SER A 1 209 ? 12.920 27.322 31.973 1.00 17.14 206 SER A C 1
ATOM 1708 O O . SER A 1 209 ? 12.814 28.491 31.592 1.00 18.19 206 SER A O 1
ATOM 1711 N N . ALA A 1 210 ? 12.218 26.329 31.428 1.00 15.71 207 ALA A N 1
ATOM 1712 C CA . ALA A 1 210 ? 11.281 26.582 30.329 1.00 15.42 207 ALA A CA 1
ATOM 1713 C C . ALA A 1 210 ? 10.145 27.466 30.821 1.00 14.63 207 ALA A C 1
ATOM 1714 O O . ALA A 1 210 ? 9.852 27.491 32.010 1.00 15.03 207 ALA A O 1
ATOM 1716 N N . PRO A 1 211 ? 9.515 28.210 29.913 1.00 13.77 208 PRO A N 1
ATOM 1717 C CA . PRO A 1 211 ? 8.347 29.007 30.269 1.00 13.68 208 PRO A CA 1
ATOM 1718 C C . PRO A 1 211 ? 7.248 28.143 30.891 1.00 12.74 208 PRO A C 1
ATOM 1719 O O . PRO A 1 211 ? 7.117 26.965 30.558 1.00 13.39 208 PRO A O 1
ATOM 1723 N N . ARG A 1 212 ? 6.460 28.727 31.782 1.00 12.91 209 ARG A N 1
ATOM 1724 C CA . ARG A 1 212 ? 5.244 28.063 32.262 1.00 13.48 209 ARG A CA 1
ATOM 1725 C C . ARG A 1 212 ? 4.392 27.664 31.060 1.00 12.80 209 ARG A C 1
ATOM 1726 O O . ARG A 1 212 ? 4.242 28.441 30.102 1.00 12.87 209 ARG A O 1
ATOM 1739 N N . GLY A 1 213 ? 3.857 26.441 31.100 1.00 11.83 210 GLY A N 1
ATOM 1740 C CA . GLY A 1 213 ? 3.042 25.922 30.012 1.00 11.72 210 GLY A CA 1
ATOM 1741 C C . GLY A 1 213 ? 3.806 25.328 28.843 1.00 11.17 210 GLY A C 1
ATOM 1742 O O . GLY A 1 213 ? 3.217 24.852 27.892 1.00 10.93 210 GLY A O 1
ATOM 1743 N N . HIS A 1 214 ? 5.138 25.315 28.900 1.00 10.88 211 HIS A N 1
ATOM 1744 C CA . HIS A 1 214 ? 5.938 24.856 27.760 1.00 11.00 211 HIS A CA 1
ATOM 1745 C C . HIS A 1 214 ? 5.650 23.393 27.411 1.00 10.04 211 HIS A C 1
ATOM 1746 O O . HIS A 1 214 ? 5.694 23.009 26.243 1.00 10.54 211 HIS A O 1
ATOM 1753 N N . LEU A 1 215 ? 5.389 22.576 28.434 1.00 10.45 212 LEU A N 1
ATOM 1754 C CA . LEU A 1 215 ? 5.193 21.134 28.290 1.00 10.31 212 LEU A CA 1
ATOM 1755 C C . LEU A 1 215 ? 3.914 20.712 29.020 1.00 10.08 212 LEU A C 1
ATOM 1756 O O . LEU A 1 215 ? 3.521 21.391 29.957 1.00 9.65 212 LEU A O 1
ATOM 1761 N N . PRO A 1 216 ? 3.283 19.605 28.637 1.00 10.56 213 PRO A N 1
ATOM 1762 C CA . PRO A 1 216 ? 3.656 18.764 27.495 1.00 10.50 213 PRO A CA 1
ATOM 1763 C C . PRO A 1 216 ? 3.394 19.389 26.119 1.00 10.56 213 PRO A C 1
ATOM 1764 O O . PRO A 1 216 ? 2.607 20.325 26.012 1.00 10.64 213 PRO A O 1
ATOM 1768 N N . LEU A 1 217 ? 4.038 18.838 25.094 1.00 11.23 214 LEU A N 1
ATOM 1769 C CA . LEU A 1 217 ? 3.857 19.298 23.723 1.00 11.87 214 LEU A CA 1
ATOM 1770 C C . LEU A 1 217 ? 2.614 18.690 23.096 1.00 12.97 214 LEU A C 1
ATOM 1771 O O . LEU A 1 217 ? 2.299 17.528 23.321 1.00 13.24 214 LEU A O 1
ATOM 1776 N N . THR A 1 218 ? 1.904 19.512 22.316 1.00 13.85 215 THR A N 1
ATOM 1777 C CA . THR A 1 218 ? 0.868 19.047 21.400 1.00 15.31 215 THR A CA 1
ATOM 1778 C C . THR A 1 218 ? 1.221 19.570 20.007 1.00 16.32 215 THR A C 1
ATOM 1779 O O . THR A 1 218 ? 1.342 20.775 19.810 1.00 17.31 215 THR A O 1
ATOM 1783 N N . ASN A 1 219 ? 1.372 18.659 19.050 1.00 18.97 216 ASN A N 1
ATOM 1784 C CA . ASN A 1 219 ? 1.865 19.020 17.718 1.00 20.38 216 ASN A CA 1
ATOM 1785 C C . ASN A 1 219 ? 0.906 19.963 16.989 1.00 21.47 216 ASN A C 1
ATOM 1786 O O . ASN A 1 219 ? -0.266 19.647 16.834 1.00 22.20 216 ASN A O 1
ATOM 1791 N N . GLN A 1 220 ? 1.414 21.118 16.561 1.00 22.57 217 GLN A N 1
ATOM 1792 C CA . GLN A 1 220 ? 0.586 22.146 15.904 1.00 23.64 217 GLN A CA 1
ATOM 1793 C C . GLN A 1 220 ? 0.642 22.093 14.376 1.00 25.25 217 GLN A C 1
ATOM 1794 O O . GLN A 1 220 ? -0.021 22.890 13.708 1.00 25.55 217 GLN A O 1
ATOM 1800 N N . LEU A 1 221 ? 1.386 21.144 13.820 1.00 26.58 218 LEU A N 1
ATOM 1801 C CA . LEU A 1 221 ? 1.510 21.050 12.367 1.00 27.52 218 LEU A CA 1
ATOM 1802 C C . LEU A 1 221 ? 0.181 20.669 11.680 1.00 28.47 218 LEU A C 1
ATOM 1803 O O . LEU A 1 221 ? -0.005 20.961 10.493 1.00 29.51 218 LEU A O 1
ATOM 1808 N N . ARG A 1 222 ? -0.744 20.049 12.420 1.00 28.82 219 ARG A N 1
ATOM 1809 C CA . ARG A 1 222 ? -2.086 19.730 11.898 1.00 28.77 219 ARG A CA 1
ATOM 1810 C C . ARG A 1 222 ? -3.195 20.655 12.442 1.00 28.00 219 ARG A C 1
ATOM 1811 O O . ARG A 1 222 ? -4.380 20.308 12.415 1.00 28.55 219 ARG A O 1
ATOM 1819 N N . GLY A 1 223 ? -2.815 21.838 12.914 1.00 26.27 220 GLY A N 1
ATOM 1820 C CA . GLY A 1 223 ? -3.782 22.811 13.411 1.00 25.24 220 GLY A CA 1
ATOM 1821 C C . GLY A 1 223 ? -4.096 22.635 14.883 1.00 23.15 220 GLY A C 1
ATOM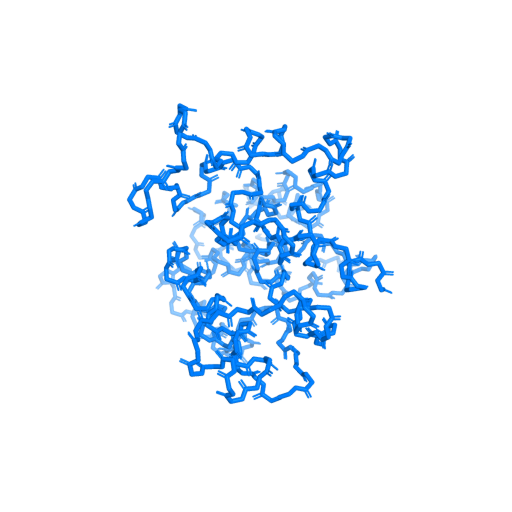 1822 O O . GLY A 1 223 ? -3.601 21.712 15.529 1.00 22.86 220 GLY A O 1
ATOM 1823 N N . VAL A 1 224 ? -4.945 23.522 15.388 1.00 21.21 221 VAL A N 1
ATOM 1824 C CA . VAL A 1 224 ? -5.144 23.712 16.823 1.00 19.82 221 VAL A CA 1
ATOM 1825 C C . VAL A 1 224 ? -6.258 22.851 17.439 1.00 19.27 221 VAL A C 1
ATOM 1826 O O . VAL A 1 224 ? -6.449 22.861 18.651 1.00 18.69 221 VAL A O 1
ATOM 1830 N N . GLN A 1 225 ? -6.999 22.115 16.615 1.00 18.80 222 GLN A N 1
ATOM 1831 C CA . GLN A 1 225 ? -8.196 21.417 17.105 1.00 18.58 222 GLN A CA 1
ATOM 1832 C C . GLN A 1 225 ? -7.925 20.429 18.245 1.00 17.16 222 GLN A C 1
ATOM 1833 O O . GLN A 1 225 ? -8.702 20.362 19.200 1.00 15.87 222 GLN A O 1
ATOM 1839 N N . VAL A 1 226 ? -6.834 19.674 18.160 1.00 15.94 223 VAL A N 1
ATOM 1840 C CA . VAL A 1 226 ? -6.482 18.734 19.239 1.00 15.72 223 VAL A CA 1
ATOM 1841 C C . VAL A 1 226 ? -6.198 19.468 20.559 1.00 14.36 223 VAL A C 1
ATOM 1842 O O . VAL A 1 226 ? -6.756 19.120 21.601 1.00 14.46 223 VAL A O 1
ATOM 1846 N N . LEU A 1 227 ? -5.351 20.498 20.513 1.00 13.75 224 LEU A N 1
ATOM 1847 C CA . LEU A 1 227 ? -5.067 21.269 21.714 1.00 13.27 224 LEU A CA 1
ATOM 1848 C C . LEU A 1 227 ? -6.325 21.947 22.244 1.00 12.43 224 LEU A C 1
ATOM 1849 O O . LEU A 1 227 ? -6.566 21.966 23.441 1.00 11.89 224 LEU A O 1
ATOM 1854 N N . ASN A 1 228 ? -7.131 22.486 21.334 1.00 12.41 225 ASN A N 1
ATOM 1855 C CA . ASN A 1 228 ? -8.386 23.081 21.743 1.00 12.04 225 ASN A CA 1
ATOM 1856 C C . ASN A 1 228 ? -9.269 22.083 22.501 1.00 12.21 225 ASN A C 1
ATOM 1857 O O . ASN A 1 228 ? -9.831 22.401 23.543 1.00 12.52 225 ASN A O 1
ATOM 1862 N N . ALA A 1 229 ? -9.358 20.860 21.991 1.00 12.13 226 ALA A N 1
ATOM 1863 C CA . ALA A 1 229 ? -10.097 19.810 22.700 1.00 12.28 226 ALA A CA 1
ATOM 1864 C C . ALA A 1 229 ? -9.472 19.479 24.074 1.00 12.05 226 ALA A C 1
ATOM 1865 O O . ALA A 1 229 ? -10.184 19.234 25.034 1.00 12.33 226 ALA A O 1
ATOM 1867 N N . LEU A 1 230 ? -8.143 19.439 24.140 1.00 12.11 227 LEU A N 1
ATOM 1868 C CA . LEU A 1 230 ? -7.472 19.169 25.409 1.00 11.70 227 LEU A CA 1
ATOM 1869 C C . LEU A 1 230 ? -7.768 20.235 26.447 1.00 11.20 227 LEU A C 1
ATOM 1870 O O . LEU A 1 230 ? -8.107 19.939 27.596 1.00 10.73 227 LEU A O 1
ATOM 1875 N N . LEU A 1 231 ? -7.635 21.494 26.056 1.00 10.11 228 LEU A N 1
ATOM 1876 C CA . LEU A 1 231 ? -7.778 22.590 27.015 1.00 10.64 228 LEU A CA 1
ATOM 1877 C C . LEU A 1 231 ? -9.207 22.846 27.455 1.00 10.44 228 LEU A C 1
ATOM 1878 O O . LEU A 1 231 ? -9.413 23.411 28.513 1.00 10.82 228 LEU A O 1
ATOM 1883 N N . ASN A 1 232 ? -10.172 22.416 26.638 1.00 11.08 229 ASN A N 1
ATOM 1884 C CA . ASN A 1 232 ? -11.596 22.537 26.950 1.00 11.52 229 ASN A CA 1
ATOM 1885 C C . ASN A 1 232 ? -12.206 21.263 27.544 1.00 11.94 229 ASN A C 1
ATOM 1886 O O . ASN A 1 232 ? -13.404 21.221 27.826 1.00 12.87 229 ASN A O 1
ATOM 1891 N N . HIS A 1 233 ? -11.381 20.236 27.768 1.00 11.63 230 HIS A N 1
ATOM 1892 C CA . HIS A 1 233 ? -11.850 18.935 28.267 1.00 11.64 230 HIS A CA 1
ATOM 1893 C C . HIS A 1 233 ? -12.483 19.052 29.660 1.00 11.45 230 HIS A C 1
ATOM 1894 O O . HIS A 1 233 ? -12.006 19.831 30.498 1.00 11.43 230 HIS A O 1
ATOM 1901 N N . PRO A 1 234 ? -13.541 18.282 29.941 1.00 11.90 231 PRO A N 1
ATOM 1902 C CA . PRO A 1 234 ? -14.186 18.346 31.251 1.00 12.27 231 PRO A CA 1
ATOM 1903 C C . PRO A 1 234 ? -13.294 18.012 32.439 1.00 12.19 231 PRO A C 1
ATOM 1904 O O . PRO A 1 234 ? -13.638 18.322 33.567 1.00 12.67 231 PRO A O 1
ATOM 1908 N N . ALA A 1 235 ? -12.129 17.410 32.210 1.00 12.07 232 ALA A N 1
ATOM 1909 C CA . ALA A 1 235 ? -11.235 17.094 33.329 1.00 13.01 232 ALA A CA 1
ATOM 1910 C C . ALA A 1 235 ? -10.855 18.306 34.171 1.00 13.72 232 ALA A C 1
ATOM 1911 O O . ALA A 1 235 ? -10.649 18.173 35.370 1.00 14.77 232 ALA A O 1
ATOM 1913 N N . TRP A 1 236 ? -10.767 19.477 33.539 1.00 14.28 233 TRP A N 1
ATOM 1914 C CA . TRP A 1 236 ? -10.222 20.665 34.219 1.00 15.22 233 TRP A CA 1
ATOM 1915 C C . TRP A 1 236 ? -11.268 21.444 35.022 1.00 16.71 233 TRP A C 1
ATOM 1916 O O . TRP A 1 236 ? -10.907 22.379 35.738 1.00 17.84 233 TRP A O 1
ATOM 1927 N N . THR A 1 237 ? -12.544 21.070 34.904 1.00 18.57 234 THR A N 1
ATOM 1928 C CA . THR A 1 237 ? -13.623 21.659 35.708 1.00 20.30 234 THR A CA 1
ATOM 1929 C C . THR A 1 237 ? -14.447 20.600 36.436 1.00 21.74 234 THR A C 1
ATOM 1930 O O . THR A 1 237 ? -15.536 20.891 36.935 1.00 23.44 234 THR A O 1
ATOM 1934 N N . ALA A 1 238 ? -13.951 19.369 36.482 1.00 22.98 235 ALA A N 1
ATOM 1935 C CA . ALA A 1 238 ? -14.665 18.281 37.129 1.00 23.26 235 ALA A CA 1
ATOM 1936 C C . ALA A 1 238 ? -14.436 18.358 38.636 1.00 24.40 235 ALA A C 1
ATOM 1937 O O . ALA A 1 238 ? -15.381 18.240 39.422 1.00 26.35 235 ALA A O 1
#

Nearest PDB structures (foldseek):
  1z3x-assembly1_A  TM=1.004E+00  e=7.180E-34  Thermosynechococcus vestitus
  1z3y-assembly1_A  TM=1.003E+00  e=1.587E-32  Thermosynechococcus vestitus
  7e2u-assembly1_A  TM=9.260E-01  e=2.545E-19  Synechocystis sp. PCC 6803 substr. Kazusa
  4xkc-assembly1_A  TM=9.360E-01  e=1.225E-18  Synechocystis sp. PCC 6803 substr. Kazusa
  4xkb-assembly1_A  TM=9.365E-01  e=2.565E-18  Synechocystis sp. PCC 6803 substr. Kazusa

Organism: Thermosynechococcus vestitus (strain NIES-2133 / IAM M-273 / BP-1) (NCBI:txid197221)

CATH classification: 1.25.40.620 (+1 more: 1.10.10.1770)

InterPro domains:
  IPR008629 GUN4-like [PF05419] (92-231)
  IPR008629 GUN4-like [PTHR34800] (83-234)
  IPR008629 GUN4-like [cd16383] (92-228)
  IPR016024 Armadillo-type fold [SSF48371] (2-87)
  IPR032192 GUN4, N-terminal ARM-like repeat domain [PF16416] (2-84)
  IPR037215 GUN4-like superfamily [SSF140869] (88-234)

Solvent-accessible surface area: 12214 Å² total

Foldseek 3Di:
DQFDQVVLRVLLCQLQPNDLVSVLVVVVLLVVPPSSLVSLLRCLVRVVPDPPDDFLQSNLVSQLSLVPDPDPVSVVSCVVPPVQHNADQDDPPPDDCSVLLVCLSVLVQLVSLLVVLLSLQVQLDDVSNVVSHDDLVSLLPRDLRNQCSSQSSQCNRLVNQEGLLQLLVVCVVQVVDVVSSCVQQVQDDDPDGADPPVRQDSGNVGGRHVDDDDDPPVHCSNSVSSSPHCSNVD

Sequence (234 aa):
PEFVTPALADLQEQLYNGNEKSQLAASTLSTAGTEGYHLLQEFLKDSATFSPPPAPWIRGQAYRLLFHSPEASVQAFLQQHYPQGVIPLRSDRGVDYQELAKLLVAEKFEAADRLTTQKLCELAGPLAQKRRWLYFTEVEQLPIPDLQTIDQLWLAFSLGRFGYSVQRQLWLGCGQNWDRLWEKIGWRQGKRWPRYPNEFIWDLSAPRGHLPLTNQLRGVQVLNALLNHPAWTA

B-factor: mean 21.37, std 10.86, range [6.8, 79.41]

Radius of gyration: 18.99 Å; Cα contacts (8 Å, |Δi|>4): 291; chains: 1; bounding box: 37×36×56 Å